Protein AF-A0A9E6TZZ7-F1 (afdb_monomer_lite)

pLDDT: mean 76.06, std 19.72, range [22.91, 97.62]

Organism: NCBI:txid2745490

Sequence (193 aa):
MKTKVTRRIYPPYKQRAEVKAFIEWLALHLGSNQQLKHEYVNRKTGKRWKFTDLYDAYQQYEWQHPGVPHLKVSAGSCATSNANALDALSADLSVANCDATMLRGTKATMSWGGVSAHNNQWLEANQKGLANTVAQVLRIGDLDSPQFQNDLRFNAGMTKVYSLVCPGFIIYDSLGLWRIKIGMREACGRIFL

Structure (mmCIF, N/CA/C/O backbone):
data_AF-A0A9E6TZZ7-F1
#
_entry.id   AF-A0A9E6TZZ7-F1
#
loop_
_atom_site.group_PDB
_atom_site.id
_atom_site.type_symbol
_atom_site.label_atom_id
_atom_site.label_alt_id
_atom_site.label_comp_id
_atom_site.label_asym_id
_atom_site.label_entity_id
_atom_site.label_seq_id
_atom_site.pdbx_PDB_ins_code
_atom_site.Cartn_x
_atom_site.Cartn_y
_atom_site.Cartn_z
_atom_site.occupancy
_atom_site.B_iso_or_equiv
_atom_site.auth_seq_id
_atom_site.auth_comp_id
_atom_site.auth_asym_id
_atom_site.auth_atom_id
_atom_site.pdbx_PDB_model_num
ATOM 1 N N . MET A 1 1 ? 19.051 -42.318 11.065 1.00 38.59 1 MET A N 1
ATOM 2 C CA . MET A 1 1 ? 17.634 -42.250 11.485 1.00 38.59 1 MET A CA 1
ATOM 3 C C . MET A 1 1 ? 17.049 -40.960 10.905 1.00 38.59 1 MET A C 1
ATOM 5 O O . MET A 1 1 ? 17.498 -39.893 11.292 1.00 38.59 1 MET A O 1
ATOM 9 N N . LYS A 1 2 ? 16.194 -41.029 9.870 1.00 37.12 2 LYS A N 1
ATOM 10 C CA . LYS A 1 2 ? 15.643 -39.835 9.193 1.00 37.12 2 LYS A CA 1
ATOM 11 C C . LYS A 1 2 ? 14.346 -39.425 9.891 1.00 37.12 2 LYS A C 1
ATOM 13 O O . LYS A 1 2 ? 13.382 -40.186 9.870 1.00 37.12 2 LYS A O 1
ATOM 18 N N . THR A 1 3 ? 14.326 -38.256 10.519 1.00 39.78 3 THR A N 1
ATOM 19 C CA . THR A 1 3 ? 13.139 -37.710 11.186 1.00 39.78 3 THR A CA 1
ATOM 20 C C . THR A 1 3 ? 12.059 -37.445 10.137 1.00 39.78 3 THR A C 1
ATOM 22 O O . THR A 1 3 ? 12.233 -36.598 9.261 1.00 39.78 3 THR A O 1
ATOM 25 N N . LYS A 1 4 ? 10.949 -38.192 10.183 1.00 41.25 4 LYS A N 1
ATOM 26 C CA . LYS A 1 4 ? 9.763 -37.909 9.365 1.00 41.25 4 LYS A CA 1
ATOM 27 C C . LYS A 1 4 ? 9.167 -36.587 9.844 1.00 41.25 4 LYS A C 1
ATOM 29 O O . LYS A 1 4 ? 8.502 -36.546 10.873 1.00 41.25 4 LYS A O 1
ATOM 34 N N . VAL A 1 5 ? 9.406 -35.511 9.101 1.00 44.50 5 VAL A N 1
ATOM 35 C CA . VAL A 1 5 ? 8.674 -34.255 9.283 1.00 44.50 5 VAL A CA 1
ATOM 36 C C . VAL A 1 5 ? 7.279 -34.460 8.699 1.00 44.50 5 VAL A C 1
ATOM 38 O O . VAL A 1 5 ? 7.078 -34.395 7.488 1.00 44.50 5 VAL A O 1
ATOM 41 N N . THR A 1 6 ? 6.304 -34.753 9.554 1.00 44.47 6 THR A N 1
ATOM 42 C CA . THR A 1 6 ? 4.886 -34.701 9.197 1.00 44.47 6 THR A CA 1
ATOM 43 C C . THR A 1 6 ? 4.514 -33.241 8.974 1.00 44.47 6 THR A C 1
ATOM 45 O O . THR A 1 6 ? 4.318 -32.468 9.912 1.00 44.47 6 THR A O 1
ATOM 48 N N . ARG A 1 7 ? 4.453 -32.831 7.705 1.00 51.22 7 ARG A N 1
ATOM 49 C CA . ARG A 1 7 ? 3.928 -31.520 7.318 1.00 51.22 7 ARG A CA 1
ATOM 50 C C . ARG A 1 7 ? 2.457 -31.493 7.742 1.00 51.22 7 ARG A C 1
ATOM 52 O O . ARG A 1 7 ? 1.658 -32.251 7.199 1.00 51.22 7 ARG A O 1
ATOM 59 N N . ARG A 1 8 ? 2.098 -30.677 8.740 1.00 52.62 8 ARG A N 1
ATOM 60 C CA . ARG A 1 8 ? 0.687 -30.450 9.088 1.00 52.62 8 ARG A CA 1
ATOM 61 C C . ARG A 1 8 ? -0.017 -29.902 7.850 1.00 52.62 8 ARG A C 1
ATOM 63 O O . ARG A 1 8 ? 0.306 -28.807 7.394 1.00 52.62 8 ARG A O 1
ATOM 70 N N . ILE A 1 9 ? -0.946 -30.681 7.308 1.00 60.12 9 ILE A N 1
ATOM 71 C CA . ILE A 1 9 ? -1.837 -30.234 6.244 1.00 60.12 9 ILE A CA 1
ATOM 72 C C . ILE A 1 9 ? -2.941 -29.444 6.939 1.00 60.12 9 ILE A C 1
ATOM 74 O O . ILE A 1 9 ? -3.795 -30.014 7.612 1.00 60.12 9 ILE A O 1
ATOM 78 N N . TYR A 1 10 ? -2.864 -28.122 6.848 1.00 57.25 10 TYR A N 1
ATOM 79 C CA . TYR A 1 10 ? -3.956 -27.254 7.266 1.00 57.25 10 TYR A CA 1
ATOM 80 C C . TYR A 1 10 ? -4.935 -27.100 6.099 1.00 57.25 10 TYR A C 1
ATOM 82 O O . TYR A 1 10 ? -4.481 -27.073 4.950 1.00 57.25 10 TYR A O 1
ATOM 90 N N . PRO A 1 11 ? -6.245 -26.943 6.359 1.00 66.88 11 PRO A N 1
ATOM 91 C CA . PRO A 1 11 ? -7.158 -26.493 5.320 1.00 66.88 11 PRO A CA 1
ATOM 92 C C . PRO A 1 11 ? -6.673 -25.142 4.754 1.00 66.88 11 PRO A C 1
ATOM 94 O O . PRO A 1 11 ? -5.964 -24.398 5.459 1.00 66.88 11 PRO A O 1
ATOM 97 N N . PRO A 1 12 ? -7.031 -24.815 3.496 1.00 70.38 12 PRO A N 1
ATOM 98 C CA . PRO A 1 12 ? -6.775 -23.504 2.905 1.00 70.38 12 PRO A CA 1
ATOM 99 C C . PRO A 1 12 ? -7.098 -22.380 3.896 1.00 70.38 12 PRO A C 1
ATOM 101 O O . PRO A 1 12 ? -8.091 -22.466 4.614 1.00 70.38 12 PRO A O 1
ATOM 104 N N . TYR A 1 13 ? -6.270 -21.332 3.969 1.00 68.06 13 TYR A N 1
ATOM 105 C CA . TYR A 1 13 ? -6.351 -20.315 5.032 1.00 68.06 13 TYR A CA 1
ATOM 106 C C . TYR A 1 13 ? -7.765 -19.731 5.213 1.00 68.06 13 TYR A C 1
ATOM 108 O O . TYR A 1 13 ? -8.251 -19.657 6.335 1.00 68.06 13 TYR A O 1
ATOM 116 N N . LYS A 1 14 ? -8.466 -19.430 4.111 1.00 65.75 14 LYS A N 1
ATOM 117 C CA . LYS A 1 14 ? -9.853 -18.921 4.109 1.00 65.75 14 LYS A CA 1
ATOM 118 C C . LYS A 1 14 ? -10.891 -19.915 4.657 1.00 65.75 14 LYS A C 1
ATOM 120 O O . LYS A 1 14 ? -11.959 -19.504 5.087 1.00 65.75 14 LYS A O 1
ATOM 125 N N . GLN A 1 15 ? -10.592 -21.214 4.628 1.00 76.62 15 GLN A N 1
ATOM 126 C CA . GLN A 1 15 ? -11.471 -22.288 5.110 1.00 76.62 15 GLN A CA 1
ATOM 127 C C . GLN A 1 15 ? -11.229 -22.633 6.584 1.00 76.62 15 GLN A C 1
ATOM 129 O O . GLN A 1 15 ? -11.920 -23.483 7.144 1.00 76.62 15 GLN A O 1
ATOM 134 N N . ARG A 1 16 ? -10.243 -22.000 7.225 1.00 79.94 16 ARG A N 1
ATOM 135 C CA . ARG A 1 16 ? -10.001 -22.174 8.654 1.00 79.94 16 ARG A CA 1
ATOM 136 C C . ARG A 1 16 ? -11.137 -21.543 9.451 1.00 79.94 16 ARG A C 1
ATOM 138 O O . ARG A 1 16 ? -11.533 -20.409 9.176 1.00 79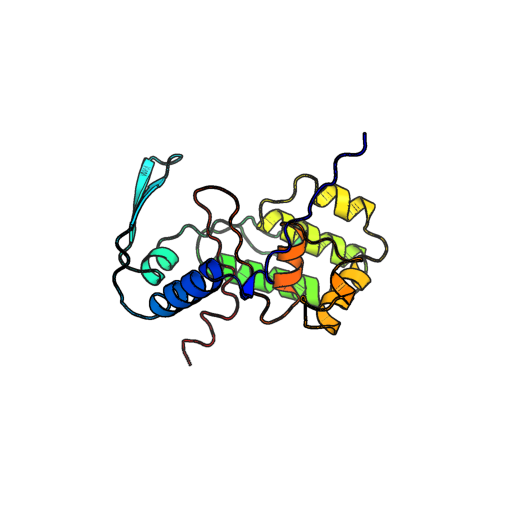.94 16 ARG A O 1
ATOM 145 N N . ALA A 1 17 ? -11.643 -22.272 10.443 1.00 86.44 17 ALA A N 1
ATOM 146 C CA . ALA A 1 17 ? -12.786 -21.843 11.244 1.00 86.44 17 ALA A CA 1
ATOM 147 C C . ALA A 1 17 ? -12.530 -20.490 11.924 1.00 86.44 17 ALA A C 1
ATOM 149 O O . ALA A 1 17 ? -13.403 -19.628 11.926 1.00 86.44 17 ALA A O 1
ATOM 150 N N . GLU A 1 18 ? -11.312 -20.267 12.420 1.00 81.94 18 GLU A N 1
ATOM 151 C CA . GLU A 1 18 ? -10.910 -19.012 13.052 1.00 81.94 18 GLU A CA 1
ATOM 152 C C . GLU A 1 18 ? -10.900 -17.825 12.078 1.00 81.94 18 GLU A C 1
ATOM 154 O O . GLU A 1 18 ? -11.290 -16.720 12.449 1.00 81.94 18 GLU A O 1
ATOM 159 N N . VAL A 1 19 ? -10.511 -18.048 10.818 1.00 77.88 19 VAL A N 1
ATOM 160 C CA . VAL A 1 19 ? -10.501 -17.002 9.785 1.00 77.88 19 VAL A CA 1
ATOM 161 C C . VAL A 1 19 ? -11.928 -16.660 9.378 1.00 77.88 19 VAL A C 1
ATOM 163 O O . VAL A 1 19 ? -12.267 -15.485 9.273 1.00 77.88 19 VAL A O 1
ATOM 166 N N . LYS A 1 20 ? -12.785 -17.673 9.213 1.00 81.81 20 LYS A N 1
ATOM 167 C CA . LYS A 1 20 ? -14.204 -17.472 8.909 1.00 81.81 20 LYS A CA 1
ATOM 168 C C . LYS A 1 20 ? -14.916 -16.704 10.026 1.00 81.81 20 LYS A C 1
ATOM 170 O O . LYS A 1 20 ? -15.560 -15.700 9.741 1.00 81.81 20 LYS A O 1
ATOM 175 N N . ALA A 1 21 ? -14.719 -17.109 11.281 1.00 84.25 21 ALA A N 1
ATOM 176 C CA . ALA A 1 21 ? -15.285 -16.423 12.441 1.00 84.25 21 ALA A CA 1
ATOM 177 C C . ALA A 1 21 ? -14.799 -14.968 12.545 1.00 84.25 21 ALA A C 1
ATOM 179 O O . ALA A 1 21 ? -15.584 -14.074 12.852 1.00 84.25 21 ALA A O 1
ATOM 180 N N . PHE A 1 22 ? -13.521 -14.706 12.247 1.00 81.06 22 PHE A N 1
ATOM 181 C CA . PHE A 1 22 ? -12.997 -13.342 12.197 1.00 81.06 22 PHE A CA 1
ATOM 182 C C . PHE A 1 22 ? -13.637 -12.507 11.081 1.00 81.06 22 PHE A C 1
ATOM 184 O O . PHE A 1 22 ? -13.986 -11.357 11.324 1.00 81.06 22 PHE A O 1
ATOM 191 N N . ILE A 1 23 ? -13.808 -13.062 9.877 1.00 79.19 23 ILE A N 1
ATOM 192 C CA . ILE A 1 23 ? -14.455 -12.362 8.756 1.00 79.19 23 ILE A CA 1
ATOM 193 C C . ILE A 1 23 ? -15.911 -12.033 9.096 1.00 79.19 23 ILE A C 1
ATOM 195 O O . ILE A 1 23 ? -16.336 -10.905 8.873 1.00 79.19 23 ILE A O 1
ATOM 199 N N . GLU A 1 24 ? -16.657 -12.983 9.660 1.00 83.31 24 GLU A N 1
ATOM 200 C CA . GLU A 1 24 ? -18.043 -12.776 10.100 1.00 83.31 24 GLU A CA 1
ATOM 201 C C . GLU A 1 24 ? -18.123 -11.704 11.193 1.00 83.31 24 GLU A C 1
ATOM 203 O O . GLU A 1 24 ? -18.927 -10.778 11.097 1.00 83.31 24 GLU A O 1
ATOM 208 N N . TRP A 1 25 ? -17.236 -11.768 12.190 1.00 84.50 25 TRP A N 1
ATOM 209 C CA . TRP A 1 25 ? -17.124 -10.742 13.224 1.00 84.50 25 TRP A CA 1
ATOM 210 C C . TRP A 1 25 ? -16.801 -9.366 12.631 1.00 84.50 25 TRP A C 1
ATOM 212 O O . TRP A 1 25 ? -17.448 -8.380 12.979 1.00 84.50 25 TRP A O 1
ATOM 222 N N . LEU A 1 26 ? -15.830 -9.285 11.719 1.00 79.31 26 LEU A N 1
ATOM 223 C CA . LEU A 1 26 ? -15.426 -8.032 11.091 1.00 79.31 26 LEU A CA 1
ATOM 224 C C . LEU A 1 26 ? -16.573 -7.456 10.258 1.00 79.31 26 LEU A C 1
ATOM 226 O O . LEU A 1 26 ? -16.877 -6.279 10.396 1.00 79.31 26 LEU A O 1
ATOM 230 N N . ALA A 1 27 ? -17.242 -8.279 9.449 1.00 79.19 27 ALA A N 1
ATOM 231 C CA . ALA A 1 27 ? -18.387 -7.872 8.640 1.00 79.19 27 ALA A CA 1
ATOM 232 C C . ALA A 1 27 ? -19.536 -7.326 9.497 1.00 79.19 27 ALA A C 1
ATOM 234 O O . ALA A 1 27 ? -20.144 -6.331 9.122 1.00 79.19 27 ALA A O 1
ATOM 235 N N . LEU A 1 28 ? -19.789 -7.925 10.667 1.00 81.12 28 LEU A N 1
ATOM 236 C CA . LEU A 1 28 ? -20.779 -7.404 11.609 1.00 81.12 28 LEU A CA 1
ATOM 237 C C . LEU A 1 28 ? -20.420 -6.007 12.111 1.00 81.12 28 LEU A C 1
ATOM 239 O O . LEU A 1 28 ? -21.315 -5.185 12.225 1.00 81.12 28 LEU A O 1
ATOM 243 N N . HIS A 1 29 ? -19.149 -5.715 12.389 1.00 76.38 29 HIS A N 1
ATOM 244 C CA . HIS A 1 29 ? -18.720 -4.420 12.939 1.00 76.38 29 HIS A CA 1
ATOM 245 C C . HIS A 1 29 ? -18.406 -3.368 11.861 1.00 76.38 29 HIS A C 1
ATOM 247 O O . HIS A 1 29 ? -18.266 -2.184 12.168 1.00 76.38 29 HIS A O 1
ATOM 253 N N . LEU A 1 30 ? -18.269 -3.777 10.598 1.00 72.62 30 LEU A N 1
ATOM 254 C CA . LEU A 1 30 ? -18.096 -2.874 9.467 1.00 72.62 30 LEU A CA 1
ATOM 255 C C . LEU A 1 30 ? -19.450 -2.269 9.079 1.00 72.62 30 LEU A C 1
ATOM 257 O O . LEU A 1 30 ? -20.314 -2.947 8.537 1.00 72.62 30 LEU A O 1
ATOM 261 N N . GLY A 1 31 ? -19.637 -0.977 9.351 1.00 60.50 31 GLY A N 1
ATOM 262 C CA . GLY A 1 31 ? -20.826 -0.225 8.927 1.00 60.50 31 GLY A CA 1
ATOM 263 C C . GLY A 1 31 ? -22.068 -0.418 9.803 1.00 60.50 31 GLY A C 1
ATOM 264 O O . GLY A 1 31 ? -23.044 0.310 9.634 1.00 60.50 31 GLY A O 1
ATOM 265 N N . SER A 1 32 ? -22.035 -1.331 10.775 1.00 61.25 32 SER A N 1
ATOM 266 C CA . SER A 1 32 ? -23.005 -1.322 11.864 1.00 61.25 32 SER A CA 1
ATOM 267 C C . SER A 1 32 ? -22.481 -0.404 12.969 1.00 61.25 32 SER A C 1
ATOM 269 O O . SER A 1 32 ? -21.312 -0.459 13.343 1.00 61.25 32 SER A O 1
ATOM 271 N N . ASN A 1 33 ? -23.340 0.437 13.541 1.00 61.69 33 ASN A N 1
ATOM 272 C CA . ASN A 1 33 ? -23.006 1.232 14.730 1.00 61.69 33 ASN A CA 1
ATOM 273 C C . ASN A 1 33 ? -22.882 0.344 15.996 1.00 61.69 33 ASN A C 1
ATOM 275 O O . ASN A 1 33 ? -23.239 0.766 17.098 1.00 61.69 33 ASN A O 1
ATOM 279 N N . GLN A 1 34 ? -22.464 -0.922 15.852 1.00 72.81 34 GLN A N 1
ATOM 280 C CA . GLN A 1 34 ? -22.251 -1.827 16.972 1.00 72.81 34 GLN A CA 1
ATOM 281 C C . GLN A 1 34 ? -21.039 -1.373 17.777 1.00 72.81 34 GLN A C 1
ATOM 283 O O . GLN A 1 34 ? -19.956 -1.133 17.244 1.00 72.81 34 GLN A O 1
ATOM 288 N N . GLN A 1 35 ? -21.235 -1.267 19.091 1.00 71.75 35 GLN A N 1
ATOM 289 C CA . GLN A 1 35 ? -20.199 -0.770 19.981 1.00 71.75 35 GLN A CA 1
ATOM 290 C C . GLN A 1 35 ? -19.026 -1.747 20.060 1.00 71.75 35 GLN A C 1
ATOM 292 O O . GLN A 1 35 ? -19.150 -2.845 20.601 1.00 71.75 35 GLN A O 1
ATOM 297 N N . LEU A 1 36 ? -17.858 -1.287 19.628 1.00 75.56 36 LEU A N 1
ATOM 298 C CA . LEU A 1 36 ? -16.572 -1.913 19.870 1.00 75.56 36 LEU A CA 1
ATOM 299 C C . LEU A 1 36 ? -15.792 -1.049 20.862 1.00 75.56 36 LEU A C 1
ATOM 301 O O . LEU A 1 36 ? -14.990 -0.200 20.482 1.00 75.56 36 LEU A O 1
ATOM 305 N N . LYS A 1 37 ? -16.037 -1.251 22.160 1.00 71.56 37 LYS A N 1
ATOM 306 C CA . LYS A 1 37 ? -15.298 -0.532 23.204 1.00 71.56 37 LYS A CA 1
ATOM 307 C C . LYS A 1 37 ? -13.881 -1.079 23.294 1.00 71.56 37 LYS A C 1
ATOM 309 O O . LYS A 1 37 ? -13.652 -2.137 23.877 1.00 71.56 37 LYS A O 1
ATOM 314 N N . HIS A 1 38 ? -12.933 -0.330 22.752 1.00 78.38 38 HIS A N 1
ATOM 315 C CA . HIS A 1 38 ? -11.516 -0.628 22.881 1.00 78.38 38 HIS A CA 1
ATOM 316 C C . HIS A 1 38 ? -10.756 0.641 23.259 1.00 78.38 38 HIS A C 1
ATOM 318 O O . HIS A 1 38 ? -11.021 1.731 22.747 1.00 78.38 38 HIS A O 1
ATOM 324 N N . GLU A 1 39 ? -9.805 0.495 24.176 1.00 81.19 39 GLU A N 1
ATOM 325 C CA . GLU A 1 39 ? -8.867 1.551 24.518 1.00 81.19 39 GLU A CA 1
ATOM 326 C C . GLU A 1 39 ? -7.446 1.013 24.535 1.00 81.19 39 GLU A C 1
ATOM 328 O O . GLU A 1 39 ? -7.194 -0.149 24.856 1.00 81.19 39 GLU A O 1
ATOM 333 N N . TYR A 1 40 ? -6.502 1.882 24.206 1.00 79.88 40 TYR A N 1
ATOM 334 C CA . TYR A 1 40 ? -5.095 1.577 24.339 1.00 79.88 40 TYR A CA 1
ATOM 335 C C . TYR A 1 40 ? -4.275 2.839 24.568 1.00 79.88 40 TYR A C 1
ATOM 337 O O . TYR A 1 40 ? -4.689 3.947 24.240 1.00 79.88 40 TYR A O 1
ATOM 345 N N . VAL A 1 41 ? -3.066 2.684 25.098 1.00 78.19 41 VAL A N 1
ATOM 346 C CA . VAL A 1 41 ? -2.113 3.789 25.233 1.00 78.19 41 VAL A CA 1
ATOM 347 C C . VAL A 1 41 ? -1.024 3.627 24.183 1.00 78.19 41 VAL A C 1
ATOM 349 O O . VAL A 1 41 ? -0.334 2.606 24.139 1.00 78.19 41 VAL A O 1
ATOM 352 N N . ASN A 1 42 ? -0.860 4.635 23.325 1.00 75.19 42 ASN A N 1
ATOM 353 C CA . ASN A 1 42 ? 0.257 4.686 22.396 1.00 75.19 42 ASN A CA 1
ATOM 354 C C . ASN A 1 42 ? 1.549 4.796 23.210 1.00 75.19 42 ASN A C 1
ATOM 356 O O . ASN A 1 42 ? 1.835 5.828 23.811 1.00 75.19 42 ASN A O 1
ATOM 360 N N . ARG A 1 43 ? 2.351 3.730 23.212 1.00 77.69 43 ARG A N 1
ATOM 361 C CA . ARG A 1 43 ? 3.569 3.648 24.033 1.00 77.69 43 ARG A CA 1
ATOM 362 C C . ARG A 1 43 ? 4.629 4.694 23.681 1.00 77.69 43 ARG A C 1
ATOM 364 O O . ARG A 1 43 ? 5.476 4.976 24.515 1.00 77.69 43 ARG A O 1
ATOM 371 N N . LYS A 1 44 ? 4.613 5.239 22.459 1.00 75.00 44 LYS A N 1
ATOM 372 C CA . LYS A 1 44 ? 5.598 6.234 22.006 1.00 75.00 44 LYS A CA 1
ATOM 373 C C . LYS A 1 44 ? 5.221 7.653 22.413 1.00 75.00 44 LYS A C 1
ATOM 375 O O . LYS A 1 44 ? 6.103 8.442 22.714 1.00 75.00 44 LYS A O 1
ATOM 380 N N . THR A 1 45 ? 3.931 7.980 22.383 1.00 80.25 45 THR A N 1
ATOM 381 C CA . THR A 1 45 ? 3.447 9.349 22.627 1.00 80.25 45 THR A CA 1
ATOM 382 C C . THR A 1 45 ? 2.742 9.512 23.970 1.00 80.25 45 THR A C 1
ATOM 384 O O . THR A 1 45 ? 2.410 10.628 24.346 1.00 80.25 45 THR A O 1
ATOM 387 N N . GLY A 1 46 ? 2.445 8.416 24.673 1.00 81.00 46 GLY A N 1
ATOM 388 C CA . GLY A 1 46 ? 1.622 8.413 25.886 1.00 81.00 46 GLY A CA 1
ATOM 389 C C . GLY A 1 46 ? 0.138 8.711 25.635 1.00 81.00 46 GLY A C 1
ATOM 390 O O . GLY A 1 46 ? -0.662 8.660 26.566 1.00 81.00 46 GLY A O 1
ATOM 391 N N . LYS A 1 47 ? -0.259 8.993 24.385 1.00 82.44 47 LYS A N 1
ATOM 392 C CA . LYS A 1 47 ? -1.640 9.325 24.017 1.00 82.44 47 LYS A CA 1
ATOM 393 C C . LYS A 1 47 ? -2.547 8.125 24.278 1.00 82.44 47 LYS A C 1
ATOM 395 O O . LYS A 1 47 ? -2.299 7.036 23.755 1.00 82.44 47 LYS A O 1
ATOM 400 N N . ARG A 1 48 ? -3.606 8.330 25.059 1.00 83.88 48 ARG A N 1
ATOM 401 C CA . ARG A 1 48 ? -4.684 7.353 25.228 1.00 83.88 48 ARG A CA 1
ATOM 402 C C . ARG A 1 48 ? -5.626 7.445 24.033 1.00 83.88 48 ARG A C 1
ATOM 404 O O . ARG A 1 48 ? -6.123 8.519 23.714 1.00 83.88 48 ARG A O 1
ATOM 411 N N . TRP A 1 49 ? -5.845 6.312 23.392 1.00 83.56 49 TRP A N 1
ATOM 412 C CA . TRP A 1 49 ? -6.765 6.123 22.286 1.00 83.56 49 TRP A CA 1
ATOM 413 C C . TRP A 1 49 ? -7.972 5.358 22.781 1.00 83.56 49 TRP A C 1
ATOM 415 O O . TRP A 1 49 ? -7.827 4.351 23.473 1.00 83.56 49 TRP A O 1
ATOM 425 N N . LYS A 1 50 ? -9.153 5.846 22.425 1.00 87.31 50 LYS A N 1
ATOM 426 C CA . LYS A 1 50 ? -10.426 5.214 22.738 1.00 87.31 50 LYS A CA 1
ATOM 427 C C . LYS A 1 50 ? -11.345 5.418 21.550 1.00 87.31 50 LYS A C 1
ATOM 429 O O . LYS A 1 50 ? -11.453 6.540 21.066 1.00 87.31 50 LYS A O 1
ATOM 434 N N . PHE A 1 51 ? -12.007 4.352 21.132 1.00 83.50 51 PHE A N 1
ATOM 435 C CA . PHE A 1 51 ? -13.006 4.419 20.077 1.00 83.50 51 PHE A CA 1
ATOM 436 C C . PHE A 1 51 ? -14.253 3.617 20.437 1.00 83.50 51 PHE A C 1
ATOM 438 O O . PHE A 1 51 ? -14.205 2.715 21.284 1.00 83.50 51 PHE A O 1
ATOM 445 N N . THR A 1 52 ? -15.380 4.009 19.849 1.00 84.06 52 THR A N 1
ATOM 446 C CA . THR A 1 52 ? -16.695 3.400 20.098 1.00 84.06 52 THR A CA 1
ATOM 447 C C . THR A 1 52 ? -17.070 2.329 19.094 1.00 84.06 52 THR A C 1
ATOM 449 O O . THR A 1 52 ? -17.880 1.471 19.426 1.00 84.06 52 THR A O 1
ATOM 452 N N . ASP A 1 53 ? -16.484 2.366 17.904 1.00 80.25 53 ASP A N 1
ATOM 453 C CA . ASP A 1 53 ? -16.730 1.458 16.787 1.00 80.25 53 ASP A CA 1
ATOM 454 C C . ASP A 1 53 ? -15.546 1.525 15.799 1.00 80.25 53 ASP A C 1
ATOM 456 O O . ASP A 1 53 ? -14.569 2.253 16.012 1.00 80.25 53 ASP A O 1
ATOM 460 N N . LEU A 1 54 ? -15.594 0.727 14.728 1.00 77.94 54 LEU A N 1
ATOM 461 C CA . LEU A 1 54 ? -14.514 0.674 13.737 1.00 77.94 54 LEU A CA 1
ATOM 462 C C . LEU A 1 54 ? -14.400 1.950 12.892 1.00 77.94 54 LEU A C 1
ATOM 464 O O . LEU A 1 54 ? -13.300 2.275 12.442 1.00 77.94 54 LEU A O 1
ATOM 468 N N . TYR A 1 55 ? -15.501 2.669 12.670 1.00 80.31 55 TYR A N 1
ATOM 469 C CA . TYR A 1 55 ? -15.478 3.903 11.890 1.00 80.31 55 TYR A CA 1
ATOM 470 C C . TYR A 1 55 ? -14.839 5.038 12.690 1.00 80.31 55 TYR A C 1
ATOM 472 O O . TYR A 1 55 ? -13.970 5.739 12.176 1.00 80.31 55 TYR A O 1
ATOM 480 N N . ASP A 1 56 ? -15.186 5.161 13.968 1.00 81.12 56 ASP A N 1
ATOM 481 C CA . ASP A 1 56 ? -14.537 6.074 14.906 1.00 81.12 56 ASP A CA 1
ATOM 482 C C . ASP A 1 56 ? -13.031 5.774 15.016 1.00 81.12 56 ASP A C 1
ATOM 484 O O . ASP A 1 56 ? -12.195 6.672 14.886 1.00 81.12 56 ASP A O 1
ATOM 488 N N . ALA A 1 57 ? -12.656 4.492 15.115 1.00 82.19 57 ALA A N 1
ATOM 489 C CA . ALA A 1 57 ? -11.252 4.086 15.060 1.00 82.19 57 ALA A CA 1
ATOM 490 C C . ALA A 1 57 ? -10.564 4.560 13.767 1.00 82.19 57 ALA A C 1
ATOM 492 O O . ALA A 1 57 ? -9.468 5.115 13.827 1.00 82.19 57 ALA A O 1
ATOM 493 N N . TYR A 1 58 ? -11.205 4.377 12.607 1.00 80.88 58 TYR A N 1
ATOM 494 C CA . TYR A 1 58 ? -10.699 4.823 11.305 1.00 80.88 58 TYR A CA 1
ATOM 495 C C . TYR A 1 58 ? -10.516 6.346 11.230 1.00 80.88 58 TYR A C 1
ATOM 497 O O . TYR A 1 58 ? -9.475 6.804 10.750 1.00 80.88 58 TYR A O 1
ATOM 505 N N . GLN A 1 59 ? -11.492 7.117 11.718 1.00 83.06 59 GLN A N 1
ATOM 506 C CA . GLN A 1 59 ? -11.468 8.584 11.710 1.00 83.06 59 GLN A CA 1
ATOM 507 C C . GLN A 1 59 ? -10.368 9.139 12.604 1.00 83.06 59 GLN A C 1
ATOM 509 O O . GLN A 1 59 ? -9.665 10.076 12.226 1.00 83.06 59 GLN A O 1
ATOM 514 N N . GLN A 1 60 ? -10.201 8.552 13.788 1.00 81.50 60 GLN A N 1
ATOM 515 C CA . GLN A 1 60 ? -9.183 9.010 14.716 1.00 81.50 60 GLN A CA 1
ATOM 516 C C . GLN A 1 60 ? -7.781 8.590 14.266 1.00 81.50 60 GLN A C 1
ATOM 518 O O . GLN A 1 60 ? -6.826 9.306 14.564 1.00 81.50 60 GLN A O 1
ATOM 523 N N . TYR A 1 61 ? -7.630 7.429 13.614 1.00 81.25 61 TYR A N 1
ATOM 524 C CA . TYR A 1 61 ? -6.328 6.814 13.352 1.00 81.25 61 TYR A CA 1
ATOM 525 C C . TYR A 1 61 ? -5.377 7.734 12.569 1.00 81.25 61 TYR A C 1
ATOM 527 O O . TYR A 1 61 ? -5.735 8.373 11.583 1.00 81.25 61 TYR A O 1
ATOM 535 N N . GLU A 1 62 ? -4.114 7.768 12.996 1.00 82.81 62 GLU A N 1
ATOM 536 C CA . GLU A 1 62 ? -3.064 8.539 12.328 1.00 82.81 62 GLU A CA 1
ATOM 537 C C . GLU A 1 62 ? -2.491 7.732 11.149 1.00 82.81 62 GLU A C 1
ATOM 539 O O . GLU A 1 62 ? -1.530 6.965 11.283 1.00 82.81 62 GLU A O 1
ATOM 544 N N . TRP A 1 63 ? -3.078 7.926 9.968 1.00 84.56 63 TRP A N 1
ATOM 545 C CA . TRP A 1 63 ? -2.694 7.324 8.685 1.00 84.56 63 TRP A CA 1
ATOM 546 C C . TRP A 1 63 ? -1.390 7.907 8.119 1.00 84.56 63 TRP A C 1
ATOM 548 O O . TRP A 1 63 ? -1.333 8.402 6.998 1.00 84.56 63 TRP A O 1
ATOM 558 N N . GLN A 1 64 ? -0.312 7.839 8.899 1.00 86.94 64 GLN A N 1
ATOM 559 C CA . GLN A 1 64 ? 1.006 8.355 8.529 1.00 86.94 64 GLN A CA 1
ATOM 560 C C . GLN A 1 64 ? 1.526 7.703 7.239 1.00 86.94 64 GLN A C 1
ATOM 562 O O . GLN A 1 64 ? 1.633 6.469 7.143 1.00 86.94 64 GLN A O 1
ATOM 567 N N . HIS A 1 65 ? 1.916 8.528 6.273 1.00 88.25 65 HIS A N 1
ATOM 568 C CA . HIS A 1 65 ? 2.587 8.103 5.051 1.00 88.25 65 HIS A CA 1
ATOM 569 C C . HIS A 1 65 ? 3.703 9.083 4.655 1.00 88.25 65 HIS A C 1
ATOM 571 O O . HIS A 1 65 ? 3.565 10.295 4.845 1.00 88.25 65 HIS A O 1
ATOM 577 N N . PRO A 1 66 ? 4.820 8.580 4.097 1.00 93.25 66 PRO A N 1
ATOM 578 C CA . PRO A 1 66 ? 5.842 9.444 3.528 1.00 93.25 66 PRO A CA 1
ATOM 579 C C . PRO A 1 66 ? 5.322 10.129 2.258 1.00 93.25 66 PRO A C 1
ATOM 581 O O . PRO A 1 66 ? 4.334 9.701 1.652 1.00 93.25 66 PRO A O 1
ATOM 584 N N . GLY A 1 67 ? 6.014 11.188 1.843 1.00 94.50 67 GLY A N 1
ATOM 585 C CA . GLY A 1 67 ? 5.803 11.781 0.528 1.00 94.50 67 GLY A CA 1
ATOM 586 C C . GLY A 1 67 ? 6.327 10.876 -0.588 1.00 94.50 67 GLY A C 1
ATOM 587 O O . GLY A 1 67 ? 7.209 10.041 -0.370 1.00 94.50 67 GLY A O 1
ATOM 588 N N . VAL A 1 68 ? 5.807 11.083 -1.795 1.00 97.06 68 VAL A N 1
ATOM 589 C CA . VAL A 1 68 ? 6.260 10.430 -3.028 1.00 97.06 68 VAL A CA 1
ATOM 590 C C . VAL A 1 68 ? 6.703 11.526 -4.007 1.00 97.06 68 VAL A C 1
ATOM 592 O O . VAL A 1 68 ? 5.887 12.015 -4.793 1.00 97.06 68 VAL A O 1
ATOM 595 N N . PRO A 1 69 ? 7.979 11.970 -3.949 1.00 96.00 69 PRO A N 1
ATOM 596 C CA . PRO A 1 69 ? 8.428 13.177 -4.645 1.00 96.00 69 PRO A CA 1
ATOM 597 C C . PRO A 1 69 ? 8.233 13.141 -6.162 1.00 96.00 69 PRO A C 1
ATOM 599 O O . PRO A 1 69 ? 7.808 14.136 -6.744 1.00 96.00 69 PRO A O 1
ATOM 602 N N . HIS A 1 70 ? 8.478 11.993 -6.810 1.00 96.75 70 HIS A N 1
ATOM 603 C CA . HIS A 1 70 ? 8.329 11.871 -8.26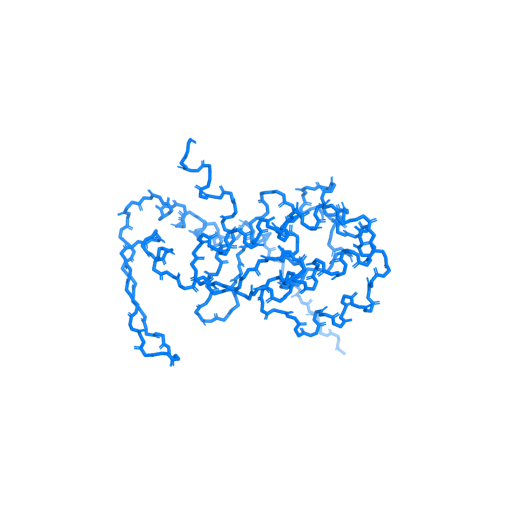6 1.00 96.75 70 HIS A CA 1
ATOM 604 C C . HIS A 1 70 ? 6.873 11.964 -8.737 1.00 96.75 70 HIS A C 1
ATOM 606 O O . HIS A 1 70 ? 6.641 12.234 -9.910 1.00 96.75 70 HIS A O 1
ATOM 612 N N . LEU A 1 71 ? 5.912 11.795 -7.824 1.00 97.38 71 LEU A N 1
ATOM 613 C CA . LEU A 1 71 ? 4.476 11.951 -8.073 1.00 97.38 71 LEU A CA 1
ATOM 614 C C . LEU A 1 71 ? 3.914 13.256 -7.500 1.00 97.38 71 LEU A C 1
ATOM 616 O O . LEU A 1 71 ? 2.706 13.462 -7.536 1.00 97.38 71 LEU A O 1
ATOM 620 N N . LYS A 1 72 ? 4.769 14.135 -6.956 1.00 97.44 72 LYS A N 1
ATOM 621 C CA . LYS A 1 72 ? 4.368 15.385 -6.287 1.00 97.44 72 LYS A CA 1
ATOM 622 C C . LYS A 1 72 ? 3.355 15.170 -5.150 1.00 97.44 72 LYS A C 1
ATOM 624 O O . LYS A 1 72 ? 2.546 16.046 -4.860 1.00 97.44 72 LYS A O 1
ATOM 629 N N . VAL A 1 73 ? 3.415 14.015 -4.487 1.00 96.94 73 VAL A N 1
ATOM 630 C CA . VAL A 1 73 ? 2.584 13.714 -3.316 1.00 96.94 73 VAL A CA 1
ATOM 631 C C . VAL A 1 73 ? 3.350 14.092 -2.052 1.00 96.94 73 VAL A C 1
ATOM 633 O O . VAL A 1 73 ? 4.418 13.541 -1.778 1.00 96.94 73 VAL A O 1
ATOM 636 N N . SER A 1 74 ? 2.802 15.016 -1.267 1.00 97.56 74 SER A N 1
ATOM 637 C CA . SER A 1 74 ? 3.353 15.396 0.038 1.00 97.56 74 SER A CA 1
ATOM 638 C C . SER A 1 74 ? 3.140 14.303 1.088 1.00 97.56 74 SER A C 1
ATOM 640 O O . SER A 1 74 ? 2.219 13.495 0.984 1.00 97.56 74 SER A O 1
ATOM 642 N N . ALA A 1 75 ? 3.986 14.282 2.121 1.00 96.38 75 ALA A N 1
ATOM 643 C CA . ALA A 1 75 ? 3.744 13.452 3.299 1.00 96.38 75 ALA A CA 1
ATOM 644 C C . ALA A 1 75 ? 2.455 13.890 4.015 1.00 96.38 75 ALA A C 1
ATOM 646 O O . ALA A 1 75 ? 2.067 15.058 3.945 1.00 96.38 75 ALA A O 1
ATOM 647 N N . GLY A 1 76 ? 1.816 12.964 4.723 1.00 93.12 76 GLY A N 1
ATOM 648 C CA . GLY A 1 76 ? 0.553 13.226 5.404 1.00 93.12 76 GLY A CA 1
ATOM 649 C C . GLY A 1 76 ? 0.235 12.190 6.474 1.00 93.12 76 GLY A C 1
ATOM 650 O O . GLY A 1 76 ? 0.972 11.222 6.674 1.00 93.12 76 GLY A O 1
ATOM 651 N N . SER A 1 77 ? -0.863 12.422 7.188 1.00 89.56 77 SER A N 1
ATOM 652 C CA . SER A 1 77 ? -1.226 11.663 8.388 1.00 89.56 77 SER A CA 1
ATOM 653 C C . SER A 1 77 ? -2.715 11.347 8.517 1.00 89.56 77 SER A C 1
ATOM 655 O O . SER A 1 77 ? -3.112 10.770 9.528 1.00 89.56 77 SER A O 1
ATOM 657 N N . CYS A 1 78 ? -3.540 11.697 7.527 1.00 88.31 78 CYS A N 1
ATOM 658 C CA . CYS A 1 78 ? -4.980 11.454 7.557 1.00 88.31 78 CYS A CA 1
ATOM 659 C C . CYS A 1 78 ? -5.405 10.451 6.482 1.00 88.31 78 CYS A C 1
ATOM 661 O O . CYS A 1 78 ? -4.672 10.179 5.526 1.00 88.31 78 CYS A O 1
ATOM 663 N N . ALA A 1 79 ? -6.597 9.880 6.649 1.00 84.62 79 ALA A N 1
ATOM 664 C CA . ALA A 1 79 ? -7.081 8.831 5.762 1.00 84.62 79 ALA A CA 1
ATOM 665 C C . ALA A 1 79 ? -7.168 9.309 4.305 1.00 84.62 79 ALA A C 1
ATOM 667 O O . ALA A 1 79 ? -6.681 8.627 3.406 1.00 84.62 79 ALA A O 1
ATOM 668 N N . THR A 1 80 ? -7.687 10.521 4.090 1.00 89.69 80 THR A N 1
ATOM 669 C CA . THR A 1 80 ? -7.804 11.142 2.764 1.00 89.69 80 THR A CA 1
ATOM 670 C C . THR A 1 80 ? -6.446 11.346 2.095 1.00 89.69 80 THR A C 1
ATOM 672 O O . THR A 1 80 ? -6.278 10.985 0.933 1.00 89.69 80 THR A O 1
ATOM 675 N N . SER A 1 81 ? -5.444 11.880 2.806 1.00 92.56 81 SER A N 1
ATOM 676 C CA . SER A 1 81 ? -4.114 12.089 2.214 1.00 92.56 81 SER A CA 1
ATOM 677 C C . SER A 1 81 ? -3.439 10.760 1.871 1.00 92.56 81 SER A C 1
ATOM 679 O O . SER A 1 81 ? -2.821 10.631 0.814 1.00 92.56 81 SER A O 1
ATOM 681 N N . ASN A 1 82 ? -3.607 9.750 2.730 1.00 90.56 82 ASN A N 1
ATOM 682 C CA . ASN A 1 82 ? -3.082 8.412 2.490 1.00 90.56 82 ASN A CA 1
ATOM 683 C C . ASN A 1 82 ? -3.781 7.721 1.307 1.00 90.56 82 ASN A C 1
ATOM 685 O O . ASN A 1 82 ? -3.101 7.065 0.521 1.00 90.56 82 ASN A O 1
ATOM 689 N N . ALA A 1 83 ? -5.100 7.883 1.154 1.00 89.06 83 ALA A N 1
ATOM 690 C CA . ALA A 1 83 ? -5.846 7.382 -0.001 1.00 89.06 83 ALA A CA 1
ATOM 691 C C . ALA A 1 83 ? -5.330 8.014 -1.303 1.00 89.06 83 ALA A C 1
ATOM 693 O O . ALA A 1 83 ? -4.930 7.290 -2.211 1.00 89.06 83 ALA A O 1
ATOM 694 N N . ASN A 1 84 ? -5.181 9.342 -1.336 1.00 91.25 84 ASN A N 1
ATOM 695 C CA . ASN A 1 84 ? -4.621 10.054 -2.490 1.00 91.25 84 ASN A CA 1
ATOM 696 C C . ASN A 1 84 ? -3.203 9.573 -2.848 1.00 91.25 84 ASN A C 1
ATOM 698 O O . ASN A 1 84 ? -2.865 9.432 -4.023 1.00 91.25 84 ASN A O 1
ATOM 702 N N . ALA A 1 85 ? -2.360 9.299 -1.846 1.00 93.50 85 ALA A N 1
ATOM 703 C CA . ALA A 1 85 ? -1.022 8.754 -2.071 1.00 93.50 85 ALA A CA 1
ATOM 704 C C . ALA A 1 85 ? -1.065 7.348 -2.691 1.00 93.50 85 ALA A C 1
ATOM 706 O O . ALA A 1 85 ? -0.292 7.054 -3.604 1.00 93.50 85 ALA A O 1
ATOM 707 N N . LEU A 1 86 ? -1.970 6.489 -2.218 1.00 92.56 86 LEU A N 1
ATOM 708 C CA . LEU A 1 86 ? -2.169 5.149 -2.770 1.00 92.56 86 LEU A CA 1
ATOM 709 C C . LEU A 1 86 ? -2.721 5.181 -4.195 1.00 92.56 86 LEU A C 1
ATOM 711 O O . LEU A 1 86 ? -2.294 4.377 -5.024 1.00 92.56 86 LEU A O 1
ATOM 715 N N . ASP A 1 87 ? -3.614 6.121 -4.494 1.00 91.62 87 ASP A N 1
ATOM 716 C CA . ASP A 1 87 ? -4.152 6.307 -5.839 1.00 91.62 87 ASP A CA 1
ATOM 717 C C . ASP A 1 87 ? -3.084 6.772 -6.820 1.00 91.62 87 ASP A C 1
ATOM 719 O O . ASP A 1 87 ? -2.956 6.196 -7.901 1.00 91.62 87 ASP A O 1
ATOM 723 N N . ALA A 1 88 ? -2.241 7.722 -6.412 1.00 95.62 88 ALA A N 1
ATOM 724 C CA . ALA A 1 88 ? -1.098 8.144 -7.210 1.00 95.62 88 ALA A CA 1
ATOM 725 C C . ALA A 1 88 ? -0.110 6.989 -7.460 1.00 95.62 88 ALA A C 1
ATOM 727 O O . ALA A 1 88 ? 0.334 6.794 -8.589 1.00 95.62 88 ALA A O 1
ATOM 728 N N . LEU A 1 89 ? 0.216 6.196 -6.431 1.00 94.88 89 LEU A N 1
ATOM 729 C CA . LEU A 1 89 ? 1.110 5.038 -6.564 1.00 94.88 89 LEU A CA 1
ATOM 730 C C . LEU A 1 89 ? 0.527 3.956 -7.479 1.00 94.88 89 LEU A C 1
ATOM 732 O O . LEU A 1 89 ? 1.242 3.399 -8.306 1.00 94.88 89 LEU A O 1
ATOM 736 N N . SER A 1 90 ? -0.766 3.663 -7.345 1.00 93.00 90 SER A N 1
ATOM 737 C CA . SER A 1 90 ? -1.461 2.714 -8.215 1.00 93.00 90 SER A CA 1
ATOM 738 C C . SER A 1 90 ? -1.464 3.177 -9.670 1.00 93.00 90 SER A C 1
ATOM 740 O O . SER A 1 90 ? -1.170 2.375 -10.554 1.00 93.00 90 SER A O 1
ATOM 742 N N . ALA A 1 91 ? -1.719 4.465 -9.917 1.00 93.81 91 ALA A N 1
ATOM 743 C CA . ALA A 1 91 ? -1.656 5.043 -11.254 1.00 93.81 91 ALA A CA 1
ATOM 744 C C . ALA A 1 91 ? -0.232 5.004 -11.844 1.00 93.81 91 ALA A C 1
ATOM 746 O O . ALA A 1 91 ? -0.071 4.655 -13.008 1.00 93.81 91 ALA A O 1
ATOM 747 N N . ASP A 1 92 ? 0.809 5.301 -11.056 1.00 95.50 92 ASP A N 1
ATOM 748 C CA . ASP A 1 92 ? 2.216 5.204 -11.498 1.00 95.50 92 ASP A CA 1
ATOM 749 C C . ASP A 1 92 ? 2.596 3.758 -11.855 1.00 95.50 92 ASP A C 1
ATOM 751 O O . ASP A 1 92 ? 3.244 3.515 -12.872 1.00 95.50 92 ASP A O 1
ATOM 755 N N . LEU A 1 93 ? 2.151 2.783 -11.055 1.00 93.81 93 LEU A N 1
ATOM 756 C CA . LEU A 1 93 ? 2.389 1.361 -11.314 1.00 93.81 93 LEU A CA 1
ATOM 757 C C . LEU A 1 93 ? 1.623 0.844 -12.540 1.00 93.81 93 LEU A C 1
ATOM 759 O O . LEU A 1 93 ? 2.152 -0.001 -13.259 1.00 93.81 93 LEU A O 1
ATOM 763 N N . SER A 1 94 ? 0.401 1.321 -12.790 1.00 90.81 94 SER A N 1
ATOM 764 C CA . SER A 1 94 ? -0.426 0.834 -13.903 1.00 90.81 94 SER A CA 1
ATOM 765 C C . SER A 1 94 ? 0.075 1.298 -15.272 1.00 90.81 94 SER A C 1
ATOM 767 O O . SER A 1 94 ? -0.096 0.581 -16.257 1.00 90.81 94 SER A O 1
ATOM 769 N N . VAL A 1 95 ? 0.734 2.460 -15.338 1.00 92.31 95 VAL A N 1
ATOM 770 C CA . VAL A 1 95 ? 1.314 3.003 -16.581 1.00 92.31 95 VAL A CA 1
ATOM 771 C C . VAL A 1 95 ? 2.794 2.652 -16.771 1.00 92.31 95 VAL A C 1
ATOM 773 O O . VAL A 1 95 ? 3.377 2.975 -17.809 1.00 92.31 95 VAL A O 1
ATOM 776 N N . ALA A 1 96 ? 3.429 2.001 -15.792 1.00 93.75 96 ALA A N 1
ATOM 777 C CA . ALA A 1 96 ? 4.828 1.598 -15.873 1.00 93.75 96 ALA A CA 1
ATOM 778 C C . ALA A 1 96 ? 5.029 0.500 -16.935 1.00 93.75 96 ALA A C 1
ATOM 780 O O . ALA A 1 96 ? 4.655 -0.656 -16.750 1.00 93.75 96 ALA A O 1
ATOM 781 N N . ASN A 1 97 ? 5.658 0.865 -18.053 1.00 91.69 97 ASN A N 1
ATOM 782 C CA . ASN A 1 97 ? 5.837 0.004 -19.228 1.00 91.69 97 ASN A CA 1
ATOM 783 C C . ASN A 1 97 ? 7.257 -0.568 -19.385 1.00 91.69 97 ASN A C 1
ATOM 785 O O . ASN A 1 97 ? 7.528 -1.292 -20.341 1.00 91.69 97 ASN A O 1
ATOM 789 N N . CYS A 1 98 ? 8.176 -0.241 -18.476 1.00 95.81 98 CYS A N 1
ATOM 790 C CA . CYS A 1 98 ? 9.545 -0.738 -18.503 1.00 95.81 98 CYS A CA 1
ATOM 791 C C . CYS A 1 98 ? 10.068 -0.992 -17.088 1.00 95.81 98 CYS A C 1
ATOM 793 O O . CYS A 1 98 ? 9.560 -0.456 -16.101 1.00 95.81 98 CYS A O 1
ATOM 795 N N . ASP A 1 99 ? 11.119 -1.799 -16.979 1.00 97.12 99 ASP A N 1
ATOM 796 C CA . ASP A 1 99 ? 11.660 -2.217 -15.684 1.00 97.12 99 ASP A CA 1
ATOM 797 C C . ASP A 1 99 ? 12.133 -1.042 -14.819 1.00 97.12 99 ASP A C 1
ATOM 799 O O . ASP A 1 99 ? 12.025 -1.089 -13.598 1.00 97.12 99 ASP A O 1
ATOM 803 N N . ALA A 1 100 ? 12.627 0.038 -15.433 1.00 97.25 100 ALA A N 1
ATOM 804 C CA . ALA A 1 100 ? 13.080 1.223 -14.707 1.00 97.25 100 ALA A CA 1
ATOM 805 C C . ALA A 1 100 ? 11.919 1.989 -14.046 1.00 97.25 100 ALA A C 1
ATOM 807 O O . ALA A 1 100 ? 12.019 2.384 -12.881 1.00 97.25 100 ALA A O 1
ATOM 808 N N . THR A 1 101 ? 10.806 2.184 -14.761 1.00 96.88 101 THR A N 1
ATOM 809 C CA . THR A 1 101 ? 9.618 2.853 -14.207 1.00 96.88 101 THR A CA 1
ATOM 810 C C . THR A 1 101 ? 8.922 1.964 -13.181 1.00 96.88 101 THR A C 1
ATOM 812 O O . THR A 1 101 ? 8.566 2.451 -12.107 1.00 96.88 101 THR A O 1
ATOM 815 N N . MET A 1 102 ? 8.856 0.650 -13.429 1.00 96.94 102 MET A N 1
ATOM 816 C CA . MET A 1 102 ? 8.334 -0.315 -12.460 1.00 96.94 102 MET A CA 1
ATOM 817 C C . MET A 1 102 ? 9.187 -0.367 -11.185 1.00 96.94 102 MET A C 1
ATOM 819 O O . MET A 1 102 ? 8.651 -0.355 -10.076 1.00 96.94 102 MET A O 1
ATOM 823 N N . LEU A 1 103 ? 10.518 -0.362 -11.304 1.00 97.38 103 LEU A N 1
ATOM 824 C CA . LEU A 1 103 ? 11.424 -0.320 -10.153 1.00 97.38 103 LEU A CA 1
ATOM 825 C C . LEU A 1 103 ? 11.194 0.937 -9.301 1.00 97.38 103 LEU A C 1
ATOM 827 O O . LEU A 1 103 ? 11.144 0.857 -8.074 1.00 97.38 103 LEU A O 1
ATOM 831 N N . ARG A 1 104 ? 11.011 2.103 -9.933 1.00 97.62 104 ARG A N 1
ATOM 832 C CA . ARG A 1 104 ? 10.720 3.355 -9.219 1.00 97.62 104 ARG A CA 1
ATOM 833 C C . ARG A 1 104 ? 9.397 3.275 -8.447 1.00 97.62 104 ARG A C 1
ATOM 835 O O . ARG A 1 104 ? 9.393 3.551 -7.246 1.00 97.62 104 ARG A O 1
ATOM 842 N N . GLY A 1 105 ? 8.308 2.868 -9.103 1.00 96.88 105 GLY A N 1
ATOM 843 C CA . GLY A 1 105 ? 6.984 2.755 -8.476 1.00 96.88 105 GLY A CA 1
ATOM 844 C C . GLY A 1 105 ? 6.939 1.707 -7.358 1.00 96.88 105 GLY A C 1
ATOM 845 O O . GLY A 1 105 ? 6.404 1.953 -6.273 1.00 96.88 105 GLY A O 1
ATOM 846 N N . THR A 1 106 ? 7.584 0.555 -7.561 1.00 96.00 106 THR A N 1
ATOM 847 C CA . THR A 1 106 ? 7.679 -0.495 -6.533 1.00 96.00 106 THR A CA 1
ATOM 848 C C . THR A 1 106 ? 8.500 -0.039 -5.328 1.00 96.00 106 THR A C 1
ATOM 850 O O . THR A 1 106 ? 8.024 -0.183 -4.204 1.00 96.00 106 THR A O 1
ATOM 853 N N . LYS A 1 107 ? 9.661 0.610 -5.512 1.00 96.94 107 LYS A N 1
ATOM 854 C CA . LYS A 1 107 ? 10.437 1.204 -4.401 1.00 96.94 107 LYS A CA 1
ATOM 855 C C . LYS A 1 107 ? 9.654 2.284 -3.650 1.00 96.94 107 LYS A C 1
ATOM 857 O O . LYS A 1 107 ? 9.724 2.345 -2.421 1.00 96.94 107 LYS A O 1
ATOM 862 N N . ALA A 1 108 ? 8.885 3.112 -4.356 1.00 96.62 108 ALA A N 1
ATOM 863 C CA . ALA A 1 108 ? 8.009 4.096 -3.724 1.00 96.62 108 ALA A CA 1
ATOM 864 C C . ALA A 1 108 ? 6.907 3.427 -2.885 1.00 96.62 108 ALA A C 1
ATOM 866 O O . ALA A 1 108 ? 6.645 3.851 -1.759 1.00 96.62 108 ALA A O 1
ATOM 867 N N . THR A 1 109 ? 6.351 2.316 -3.372 1.00 94.62 109 THR A N 1
ATOM 868 C CA . THR A 1 109 ? 5.394 1.488 -2.623 1.00 94.62 109 THR A CA 1
ATOM 869 C C . THR A 1 109 ? 6.034 0.861 -1.378 1.00 94.62 109 THR A C 1
ATOM 871 O O . THR A 1 109 ? 5.422 0.863 -0.307 1.00 94.62 109 THR A O 1
ATOM 874 N N . MET A 1 110 ? 7.290 0.396 -1.463 1.00 92.62 110 MET A N 1
ATOM 875 C CA . MET A 1 110 ? 8.029 -0.105 -0.293 1.00 92.62 110 MET A CA 1
ATOM 876 C C . MET A 1 110 ? 8.234 0.988 0.762 1.00 92.62 110 MET A C 1
ATOM 878 O O . MET A 1 110 ? 8.071 0.726 1.956 1.00 92.62 110 MET A O 1
ATOM 882 N N . SER A 1 111 ? 8.540 2.213 0.320 1.00 93.19 111 SER A N 1
ATOM 883 C CA . SER A 1 111 ? 8.676 3.384 1.193 1.00 93.19 111 SER A CA 1
ATOM 884 C C . SER A 1 111 ? 7.361 3.711 1.898 1.00 93.19 111 SER A C 1
ATOM 886 O O . SER A 1 111 ? 7.326 3.789 3.127 1.00 93.19 111 SER A O 1
ATOM 888 N N . TRP A 1 112 ? 6.256 3.800 1.149 1.00 92.69 112 TRP A N 1
ATOM 889 C CA . TRP A 1 112 ? 4.917 4.009 1.710 1.00 92.69 112 TRP A CA 1
ATOM 890 C C . TRP A 1 112 ? 4.545 2.949 2.760 1.00 92.69 112 TRP A C 1
ATOM 892 O O . TRP A 1 112 ? 4.000 3.265 3.825 1.00 92.69 112 TRP A O 1
ATOM 902 N N . GLY A 1 113 ? 4.885 1.691 2.474 1.00 86.94 113 GLY A N 1
ATOM 903 C CA . GLY A 1 113 ? 4.634 0.555 3.352 1.00 86.94 113 GLY A CA 1
ATOM 904 C C . GLY A 1 113 ? 5.562 0.457 4.562 1.00 86.94 113 GLY A C 1
ATOM 905 O O . GLY A 1 113 ? 5.321 -0.387 5.419 1.00 86.94 113 GLY A O 1
ATOM 906 N N . GLY A 1 114 ? 6.620 1.272 4.650 1.00 88.50 114 GLY A N 1
ATOM 907 C CA . GLY A 1 114 ? 7.633 1.162 5.705 1.00 88.50 114 GLY A CA 1
ATOM 908 C C . GLY A 1 114 ? 8.458 -0.128 5.633 1.00 88.50 114 GLY A C 1
ATOM 909 O O . GLY A 1 114 ? 8.969 -0.592 6.648 1.00 88.50 114 GLY A O 1
ATOM 910 N N . VAL A 1 115 ? 8.577 -0.720 4.442 1.00 89.00 115 VAL A N 1
ATOM 911 C CA . VAL A 1 115 ? 9.201 -2.032 4.205 1.00 89.00 115 VAL A CA 1
ATOM 912 C C . VAL A 1 115 ? 10.358 -1.952 3.208 1.00 89.00 115 VAL A C 1
ATOM 914 O O . VAL A 1 115 ? 10.682 -2.933 2.555 1.00 89.00 115 VAL A O 1
ATOM 917 N N . SER A 1 116 ? 11.014 -0.799 3.078 1.00 88.88 116 SER A N 1
ATOM 918 C CA . SER A 1 116 ? 12.130 -0.600 2.138 1.00 88.88 116 SER A CA 1
ATOM 919 C C . SER A 1 116 ? 13.358 -1.469 2.426 1.00 88.88 116 SER A C 1
ATOM 921 O O . SER A 1 116 ? 14.056 -1.877 1.495 1.00 88.88 116 SER A O 1
ATOM 923 N N . ALA A 1 117 ? 13.641 -1.750 3.703 1.00 87.38 117 ALA A N 1
ATOM 924 C CA . ALA A 1 117 ? 14.826 -2.503 4.110 1.00 87.38 117 ALA A CA 1
ATOM 925 C C . ALA A 1 117 ? 14.823 -3.906 3.480 1.00 87.38 117 ALA A C 1
ATOM 927 O O . ALA A 1 117 ? 13.827 -4.622 3.571 1.00 87.38 117 ALA A O 1
ATOM 928 N N . HIS A 1 118 ? 15.934 -4.292 2.845 1.00 87.81 118 HIS A N 1
ATOM 929 C CA . HIS A 1 118 ? 16.129 -5.532 2.071 1.00 87.81 118 HIS A CA 1
ATOM 930 C C . HIS A 1 118 ? 15.230 -5.701 0.829 1.00 87.81 118 HIS A C 1
ATOM 932 O O . HIS A 1 118 ? 15.676 -6.271 -0.164 1.00 87.81 118 HIS A O 1
ATOM 938 N N . ASN A 1 119 ? 13.999 -5.178 0.820 1.00 89.38 119 ASN A N 1
ATOM 939 C CA . ASN A 1 119 ? 13.134 -5.223 -0.362 1.00 89.38 119 ASN A CA 1
ATOM 940 C C . ASN A 1 119 ? 13.676 -4.358 -1.500 1.00 89.38 119 ASN A C 1
ATOM 942 O O . ASN A 1 119 ? 13.651 -4.803 -2.641 1.00 89.38 119 ASN A O 1
ATOM 946 N N . ASN A 1 120 ? 14.225 -3.173 -1.212 1.00 93.94 120 ASN A N 1
ATOM 947 C CA . ASN A 1 120 ? 14.811 -2.330 -2.258 1.00 93.94 120 ASN A CA 1
ATOM 948 C C . ASN A 1 120 ? 16.032 -2.989 -2.913 1.00 93.94 120 ASN A C 1
ATOM 950 O O . ASN A 1 120 ? 16.131 -2.981 -4.133 1.00 93.94 120 ASN A O 1
ATOM 954 N N . GLN A 1 121 ? 16.904 -3.617 -2.118 1.00 93.88 121 GLN A N 1
ATOM 955 C CA . GLN A 1 121 ? 18.056 -4.367 -2.636 1.00 93.88 121 GLN A CA 1
ATOM 956 C C . GLN A 1 121 ? 17.604 -5.528 -3.528 1.00 93.88 121 GLN A C 1
ATOM 958 O O . GLN A 1 121 ? 18.159 -5.749 -4.600 1.00 93.88 121 GLN A O 1
ATOM 963 N N . TRP A 1 122 ? 16.563 -6.254 -3.107 1.00 93.19 122 TRP A N 1
ATOM 964 C CA . TRP A 1 122 ? 15.999 -7.329 -3.915 1.00 93.19 122 TRP A CA 1
ATOM 965 C C . TRP A 1 122 ? 15.407 -6.806 -5.230 1.00 93.19 122 TRP A C 1
ATOM 967 O O . TRP A 1 122 ? 15.667 -7.395 -6.274 1.00 93.19 122 TRP A O 1
ATOM 977 N N . LEU A 1 123 ? 14.655 -5.700 -5.197 1.00 94.38 123 LEU A N 1
ATOM 978 C CA . LEU A 1 123 ? 14.080 -5.083 -6.397 1.00 94.38 123 LEU A CA 1
ATOM 979 C C . LEU A 1 123 ? 15.164 -4.640 -7.388 1.00 94.38 123 LEU A C 1
ATOM 981 O O . LEU A 1 123 ? 15.014 -4.853 -8.585 1.00 94.38 123 LEU A O 1
ATOM 985 N N . GLU A 1 124 ? 16.261 -4.064 -6.898 1.00 95.38 124 GLU A N 1
ATOM 986 C CA . GLU A 1 124 ? 17.404 -3.661 -7.727 1.00 95.38 124 GLU A CA 1
ATOM 987 C C . GLU A 1 124 ? 18.094 -4.878 -8.359 1.00 95.38 124 GLU A C 1
ATOM 989 O O . GLU A 1 124 ? 18.334 -4.898 -9.564 1.00 95.38 124 GLU A O 1
ATOM 994 N N . ALA A 1 125 ? 18.331 -5.935 -7.577 1.00 94.94 125 ALA A N 1
ATOM 995 C CA . ALA A 1 125 ? 18.926 -7.177 -8.072 1.00 94.94 125 ALA A CA 1
ATOM 996 C C . ALA A 1 125 ? 18.024 -7.937 -9.066 1.00 94.94 125 ALA A C 1
ATOM 998 O O . ALA A 1 125 ? 18.524 -8.704 -9.885 1.00 94.94 125 ALA A O 1
ATOM 999 N N . ASN A 1 126 ? 16.705 -7.727 -9.002 1.00 92.56 126 ASN A N 1
ATOM 1000 C CA . ASN A 1 126 ? 15.701 -8.395 -9.837 1.00 92.56 126 ASN A CA 1
ATOM 1001 C C . ASN A 1 126 ? 14.979 -7.406 -10.766 1.00 92.56 126 ASN A C 1
ATOM 1003 O O . ASN A 1 126 ? 13.827 -7.625 -11.133 1.00 92.56 126 ASN A O 1
ATOM 1007 N N . GLN A 1 127 ? 15.641 -6.306 -11.144 1.00 95.00 127 GLN A N 1
ATOM 1008 C CA . GLN A 1 127 ? 15.037 -5.277 -11.990 1.00 95.00 127 GLN A CA 1
ATOM 1009 C C . GLN A 1 127 ? 14.654 -5.831 -13.368 1.00 95.00 127 GLN A C 1
ATOM 1011 O O . GLN A 1 127 ? 13.583 -5.516 -13.877 1.00 95.00 127 GLN A O 1
ATOM 1016 N N . LYS A 1 128 ? 15.517 -6.650 -13.979 1.00 95.69 128 LYS A N 1
ATOM 1017 C CA . LYS A 1 128 ? 15.285 -7.197 -15.320 1.00 95.69 128 LYS A CA 1
ATOM 1018 C C . LYS A 1 128 ? 14.050 -8.105 -15.324 1.00 95.69 128 LYS A C 1
ATOM 1020 O O . LYS A 1 128 ? 14.044 -9.142 -14.670 1.00 95.69 128 LYS A O 1
ATOM 1025 N N . GLY A 1 129 ? 13.040 -7.740 -16.108 1.00 91.00 129 GLY A N 1
ATOM 1026 C CA . GLY A 1 129 ? 11.762 -8.442 -16.209 1.00 91.00 129 GLY A CA 1
ATOM 1027 C C . GLY A 1 129 ? 10.735 -8.063 -15.138 1.00 91.00 129 GLY A C 1
ATOM 1028 O O . GLY A 1 129 ? 9.627 -8.597 -15.169 1.00 91.00 129 GLY A O 1
ATOM 1029 N N . LEU A 1 130 ? 11.047 -7.137 -14.224 1.00 92.50 130 LEU A N 1
ATOM 1030 C CA . LEU A 1 130 ? 10.154 -6.731 -13.139 1.00 92.50 130 LEU A CA 1
ATOM 1031 C C . LEU A 1 130 ? 8.807 -6.201 -13.651 1.00 92.50 130 LEU A C 1
ATOM 1033 O O . LEU A 1 130 ? 7.767 -6.555 -13.094 1.00 92.50 130 LEU A O 1
ATOM 1037 N N . ALA A 1 131 ? 8.805 -5.391 -14.716 1.00 92.38 131 ALA A N 1
ATOM 1038 C CA . ALA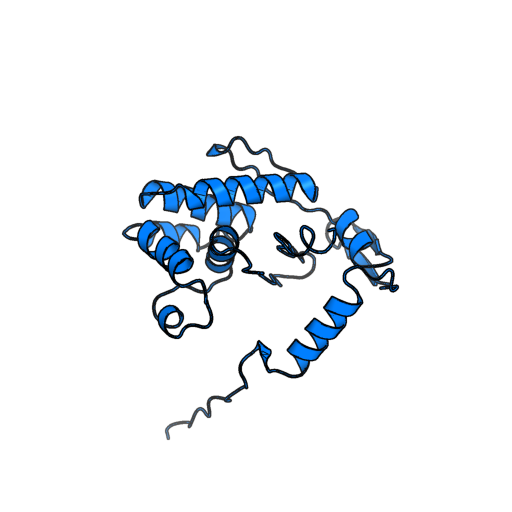 A 1 131 ? 7.567 -4.873 -15.303 1.00 92.38 131 ALA A CA 1
ATOM 1039 C C . ALA A 1 131 ? 6.661 -6.011 -15.793 1.00 92.38 131 ALA A C 1
ATOM 1041 O O . ALA A 1 131 ? 5.460 -6.017 -15.523 1.00 92.38 131 ALA A O 1
ATOM 1042 N N . ASN A 1 132 ? 7.251 -7.025 -16.429 1.00 88.81 132 ASN A N 1
ATOM 1043 C CA . ASN A 1 132 ? 6.518 -8.197 -16.896 1.00 88.81 132 ASN A CA 1
ATOM 1044 C C . ASN A 1 132 ? 5.974 -9.032 -15.734 1.00 88.81 132 ASN A C 1
ATOM 1046 O O . ASN A 1 132 ? 4.818 -9.450 -15.795 1.00 88.81 132 ASN A O 1
ATOM 1050 N N . THR A 1 133 ? 6.763 -9.229 -14.675 1.00 86.94 133 THR A N 1
ATOM 1051 C CA . THR A 1 133 ? 6.344 -9.955 -13.468 1.00 86.94 133 THR A CA 1
ATOM 1052 C C . THR A 1 133 ? 5.139 -9.291 -12.806 1.00 86.94 133 THR A C 1
ATOM 1054 O O . THR A 1 133 ? 4.149 -9.958 -12.511 1.00 86.94 133 THR A O 1
ATOM 1057 N N . VAL A 1 134 ? 5.170 -7.968 -12.609 1.00 87.38 134 VAL A N 1
ATOM 1058 C CA . VAL A 1 134 ? 4.033 -7.243 -12.013 1.00 87.38 134 VAL A CA 1
ATOM 1059 C C . VAL A 1 134 ? 2.826 -7.234 -12.959 1.00 87.38 134 VAL A C 1
ATOM 1061 O O . VAL A 1 134 ? 1.699 -7.426 -12.512 1.00 87.38 134 VAL A O 1
ATOM 1064 N N . ALA A 1 135 ? 3.030 -7.107 -14.273 1.00 81.94 135 ALA A N 1
ATOM 1065 C CA . ALA A 1 135 ? 1.936 -7.171 -15.242 1.00 81.94 135 ALA A CA 1
ATOM 1066 C C . ALA A 1 135 ? 1.285 -8.565 -15.350 1.00 81.94 135 ALA A C 1
ATOM 1068 O O . ALA A 1 135 ? 0.108 -8.668 -15.690 1.00 81.94 135 ALA A O 1
ATOM 1069 N N . GLN A 1 136 ? 2.009 -9.652 -15.065 1.00 77.56 136 GLN A N 1
ATOM 1070 C CA . GLN A 1 136 ? 1.413 -10.993 -14.992 1.00 77.56 136 GLN A CA 1
ATOM 1071 C C . GLN A 1 136 ? 0.414 -11.111 -13.836 1.00 77.56 136 GLN A C 1
ATOM 1073 O O . GLN A 1 136 ? -0.625 -11.745 -14.011 1.00 77.56 136 GLN A O 1
ATOM 1078 N N . VAL A 1 137 ? 0.676 -10.437 -12.709 1.00 73.12 137 VAL A N 1
ATOM 1079 C CA . VAL A 1 137 ? -0.252 -10.369 -11.567 1.00 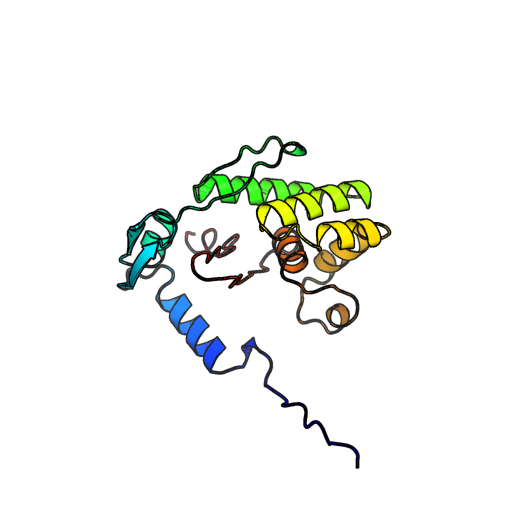73.12 137 VAL A CA 1
ATOM 1080 C C . VAL A 1 137 ? -1.618 -9.834 -12.003 1.00 73.12 137 VAL A C 1
ATOM 1082 O O . VAL A 1 137 ? -2.648 -10.431 -11.703 1.00 73.12 137 VAL A O 1
ATOM 1085 N N . LEU A 1 138 ? -1.609 -8.745 -12.777 1.00 67.75 138 LEU A N 1
ATOM 1086 C CA . LEU A 1 138 ? -2.807 -8.093 -13.315 1.00 67.75 138 LEU A CA 1
ATOM 1087 C C . LEU A 1 138 ? -3.635 -8.992 -14.237 1.00 67.75 138 LEU A C 1
ATOM 1089 O O . LEU A 1 138 ? -4.859 -8.917 -14.227 1.00 67.75 138 LEU A O 1
ATOM 1093 N N . ARG A 1 139 ? -2.974 -9.815 -15.060 1.00 64.50 139 ARG A N 1
ATOM 1094 C CA . ARG A 1 139 ? -3.641 -10.607 -16.107 1.00 64.50 139 ARG A CA 1
ATOM 1095 C C . ARG A 1 139 ? -4.410 -11.808 -15.576 1.00 64.50 139 ARG A C 1
ATOM 1097 O O . ARG A 1 139 ? -5.359 -12.233 -16.223 1.00 64.50 139 ARG A O 1
ATOM 1104 N N . ILE A 1 140 ? -3.986 -12.37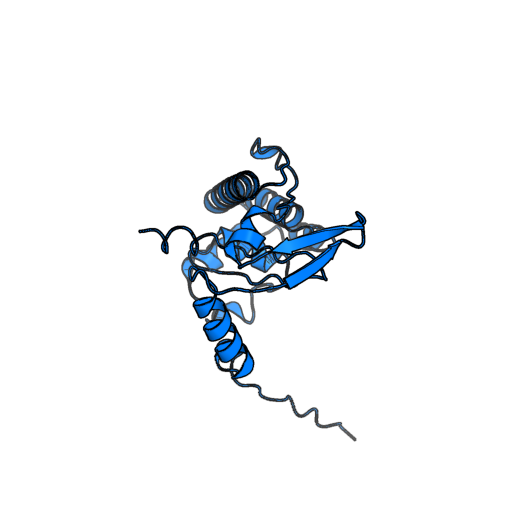7 -14.454 1.00 65.00 140 ILE A N 1
ATOM 1105 C CA . ILE A 1 140 ? -4.596 -13.603 -13.927 1.00 65.00 140 ILE A CA 1
ATOM 1106 C C . ILE A 1 140 ? -5.773 -13.264 -13.008 1.00 65.00 140 ILE A C 1
ATOM 1108 O O . ILE A 1 140 ? -6.739 -14.016 -12.984 1.00 65.00 140 ILE A O 1
ATOM 1112 N N . GLY A 1 141 ? -5.723 -12.148 -12.266 1.00 59.03 141 GLY A N 1
ATOM 1113 C CA . GLY A 1 141 ? -6.829 -11.684 -11.410 1.00 59.03 141 GLY A CA 1
ATOM 1114 C C . GLY A 1 141 ? -7.196 -12.614 -10.241 1.00 59.03 141 GLY A C 1
ATOM 1115 O O . GLY A 1 141 ? -8.024 -12.253 -9.411 1.00 59.03 141 GLY A O 1
ATOM 1116 N N . ASP A 1 142 ? -6.562 -13.785 -10.154 1.00 64.69 142 ASP A N 1
ATOM 1117 C CA . ASP A 1 142 ? -6.750 -14.795 -9.120 1.00 64.69 142 ASP A CA 1
ATOM 1118 C C . ASP A 1 142 ? -5.401 -15.193 -8.513 1.00 64.69 142 ASP A C 1
ATOM 1120 O O . ASP A 1 142 ? -4.648 -15.997 -9.065 1.00 64.69 142 ASP A O 1
ATOM 1124 N N . LEU A 1 143 ? -5.099 -14.623 -7.348 1.00 62.28 143 LEU A N 1
ATOM 1125 C CA . LEU A 1 143 ? -3.874 -14.909 -6.600 1.00 62.28 143 LEU A CA 1
ATOM 1126 C C . LEU A 1 143 ? -3.883 -16.286 -5.917 1.00 62.28 143 LEU A C 1
ATOM 1128 O O . LEU A 1 143 ? -2.831 -16.718 -5.448 1.00 62.28 143 LEU A O 1
ATOM 1132 N N . ASP A 1 144 ? -5.026 -16.982 -5.884 1.00 60.97 144 ASP A N 1
ATOM 1133 C CA . ASP A 1 144 ? -5.118 -18.371 -5.421 1.00 60.97 144 ASP A CA 1
ATOM 1134 C C . ASP A 1 144 ? -4.733 -19.371 -6.540 1.00 60.97 144 ASP A C 1
ATOM 1136 O O . ASP A 1 144 ? -4.574 -20.568 -6.277 1.00 60.97 144 ASP A O 1
ATOM 1140 N N . SER A 1 145 ? -4.503 -18.891 -7.773 1.00 61.78 145 SER A N 1
ATOM 1141 C CA . SER A 1 145 ? -4.049 -19.707 -8.904 1.00 61.78 145 SER A CA 1
ATOM 1142 C C . SER A 1 145 ? -2.700 -20.393 -8.615 1.00 61.78 145 SER A C 1
ATOM 1144 O O . SER A 1 145 ? -1.732 -19.727 -8.223 1.00 61.78 145 SER A O 1
ATOM 1146 N N . PRO A 1 146 ? -2.561 -21.710 -8.888 1.00 61.75 146 PRO A N 1
ATOM 1147 C CA . PRO A 1 146 ? -1.293 -22.437 -8.758 1.00 61.75 146 PRO A CA 1
ATOM 1148 C C . PRO A 1 146 ? -0.127 -21.803 -9.531 1.00 61.75 146 PRO A C 1
ATOM 1150 O O . PRO A 1 146 ? 1.029 -21.982 -9.154 1.00 61.75 146 PRO A O 1
ATOM 1153 N N . GLN A 1 147 ? -0.429 -21.032 -10.582 1.00 60.78 147 GLN A N 1
ATOM 1154 C CA . GLN A 1 147 ? 0.547 -20.318 -11.412 1.00 60.78 147 GLN A CA 1
ATOM 1155 C C . GLN A 1 147 ? 1.344 -19.267 -10.622 1.00 60.78 147 GLN A C 1
ATOM 1157 O O . GLN A 1 147 ? 2.465 -18.943 -10.995 1.00 60.78 147 GLN A O 1
ATOM 1162 N N . PHE A 1 148 ? 0.810 -18.766 -9.504 1.00 60.78 148 PHE A N 1
ATOM 1163 C CA . PHE A 1 148 ? 1.483 -17.768 -8.675 1.00 60.78 148 PHE A CA 1
ATOM 1164 C C . PHE A 1 148 ? 2.299 -18.345 -7.517 1.00 60.78 148 PHE A C 1
ATOM 1166 O O . PHE A 1 148 ? 3.129 -17.633 -6.955 1.00 60.78 148 PHE A O 1
ATOM 1173 N N . GLN A 1 149 ? 2.115 -19.620 -7.161 1.00 59.22 149 GLN A N 1
ATOM 1174 C CA . GLN A 1 149 ? 2.755 -20.192 -5.970 1.00 59.22 149 GLN A CA 1
ATOM 1175 C C . GLN A 1 149 ? 4.265 -20.430 -6.125 1.00 59.22 149 GLN A C 1
ATOM 1177 O O . GLN A 1 149 ? 4.960 -20.506 -5.112 1.00 59.22 149 GLN A O 1
ATOM 1182 N N . ASN A 1 150 ? 4.778 -20.516 -7.359 1.00 59.16 150 ASN A N 1
ATOM 1183 C CA . ASN A 1 150 ? 6.182 -20.858 -7.612 1.00 59.16 150 ASN A CA 1
ATOM 1184 C C . ASN A 1 150 ? 7.035 -19.681 -8.118 1.00 59.16 150 ASN A C 1
ATOM 1186 O O . ASN A 1 150 ? 8.209 -19.609 -7.759 1.00 59.16 150 ASN A O 1
ATOM 1190 N N . ASP A 1 151 ? 6.456 -18.741 -8.874 1.00 65.69 151 ASP A N 1
ATOM 1191 C CA . ASP A 1 151 ? 7.235 -17.720 -9.599 1.00 65.69 151 ASP A CA 1
ATOM 1192 C C . ASP A 1 151 ? 7.112 -16.300 -9.020 1.00 65.69 151 ASP A C 1
ATOM 1194 O O . ASP A 1 151 ? 7.919 -15.421 -9.336 1.00 65.69 151 ASP A O 1
ATOM 1198 N N . LEU A 1 152 ? 6.138 -16.050 -8.135 1.00 72.88 152 LEU A N 1
ATOM 1199 C CA . LEU A 1 152 ? 5.968 -14.745 -7.498 1.00 72.88 152 LEU A CA 1
ATOM 1200 C C . LEU A 1 152 ? 6.517 -14.695 -6.077 1.00 72.88 152 LEU A C 1
ATOM 1202 O O . LEU A 1 152 ? 6.278 -15.551 -5.226 1.00 72.88 152 LEU A O 1
ATOM 1206 N N . ARG A 1 153 ? 7.180 -13.580 -5.775 1.00 79.19 153 ARG A N 1
ATOM 1207 C CA . ARG A 1 153 ? 7.613 -13.258 -4.420 1.00 79.19 153 ARG A CA 1
ATOM 1208 C C . ARG A 1 153 ? 6.432 -12.744 -3.596 1.00 79.19 153 ARG A C 1
ATOM 1210 O O . ARG A 1 153 ? 6.076 -11.576 -3.685 1.00 79.19 153 ARG A O 1
ATOM 1217 N N . PHE A 1 154 ? 5.899 -13.570 -2.701 1.00 74.69 154 PHE A N 1
ATOM 1218 C CA . PHE A 1 154 ? 4.879 -13.165 -1.725 1.00 74.69 154 PHE A CA 1
ATOM 1219 C C . PHE A 1 154 ? 5.494 -12.815 -0.365 1.00 74.69 154 PHE A C 1
ATOM 1221 O O . PHE A 1 154 ? 5.509 -13.616 0.565 1.00 74.69 154 PHE A O 1
ATOM 1228 N N . ASN A 1 155 ? 6.011 -11.593 -0.235 1.00 79.19 155 ASN A N 1
ATOM 1229 C CA . ASN A 1 155 ? 6.408 -11.029 1.057 1.00 79.19 155 ASN A CA 1
ATOM 1230 C C . ASN A 1 155 ? 5.658 -9.718 1.336 1.00 79.1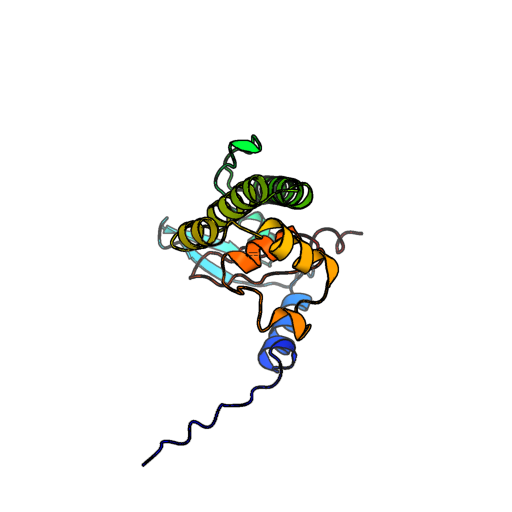9 155 ASN A C 1
ATOM 1232 O O . ASN A 1 155 ? 5.002 -9.182 0.448 1.00 79.19 155 ASN A O 1
ATOM 1236 N N . ALA A 1 156 ? 5.795 -9.171 2.548 1.00 71.50 156 ALA A N 1
ATOM 1237 C CA . ALA A 1 156 ? 5.066 -7.972 2.975 1.00 71.50 156 ALA A CA 1
ATOM 1238 C C . ALA A 1 156 ? 5.283 -6.722 2.098 1.00 71.50 156 ALA A C 1
ATOM 1240 O O . ALA A 1 156 ? 4.489 -5.786 2.180 1.00 71.50 156 ALA A O 1
ATOM 1241 N N . GLY A 1 157 ? 6.359 -6.671 1.304 1.00 84.06 157 GLY A N 1
ATOM 1242 C CA . GLY A 1 157 ? 6.609 -5.595 0.347 1.00 84.06 157 GLY A CA 1
ATOM 1243 C C . GLY A 1 157 ? 5.866 -5.815 -0.963 1.00 84.06 157 GLY A C 1
ATOM 1244 O O . GLY A 1 157 ? 5.070 -4.978 -1.382 1.00 84.06 157 GLY A O 1
ATOM 1245 N N . MET A 1 158 ? 6.082 -6.966 -1.593 1.00 86.69 158 MET A N 1
ATOM 1246 C CA . MET A 1 158 ? 5.469 -7.273 -2.885 1.00 86.69 158 MET A CA 1
ATOM 1247 C C . MET A 1 158 ? 3.949 -7.413 -2.797 1.00 86.69 158 MET A C 1
ATOM 1249 O O . MET A 1 158 ? 3.258 -6.956 -3.700 1.00 86.69 158 MET A O 1
ATOM 1253 N N . THR A 1 159 ? 3.400 -7.918 -1.688 1.00 82.88 159 THR A N 1
ATOM 1254 C CA . THR A 1 159 ? 1.941 -7.953 -1.491 1.00 82.88 159 THR A CA 1
ATOM 1255 C C . THR A 1 159 ? 1.311 -6.559 -1.481 1.00 82.88 159 THR A C 1
ATOM 1257 O O . THR A 1 159 ? 0.177 -6.411 -1.931 1.00 82.88 159 THR A O 1
ATOM 1260 N N . LYS A 1 160 ? 2.042 -5.517 -1.054 1.00 87.06 160 LYS A N 1
ATOM 1261 C CA . LYS A 1 160 ? 1.577 -4.122 -1.155 1.00 87.06 160 LYS A CA 1
ATOM 1262 C C . LYS A 1 160 ? 1.544 -3.652 -2.600 1.00 87.06 160 LYS A C 1
ATOM 1264 O O . LYS A 1 160 ? 0.541 -3.087 -3.016 1.00 87.06 160 LYS A O 1
ATOM 1269 N N . VAL A 1 161 ? 2.587 -3.943 -3.377 1.00 89.81 161 VAL A N 1
ATOM 1270 C CA . VAL A 1 161 ? 2.590 -3.681 -4.827 1.00 89.81 161 VAL A CA 1
ATOM 1271 C C . VAL A 1 161 ? 1.393 -4.364 -5.487 1.00 89.81 161 VAL A C 1
ATOM 1273 O O . VAL A 1 161 ? 0.631 -3.706 -6.188 1.00 89.81 161 VAL A O 1
ATOM 1276 N N . TYR A 1 162 ? 1.173 -5.649 -5.196 1.00 86.06 162 TYR A N 1
ATOM 1277 C CA . TYR A 1 162 ? 0.059 -6.419 -5.751 1.00 86.06 162 TYR A CA 1
ATOM 1278 C C . TYR A 1 162 ? -1.303 -5.815 -5.389 1.00 86.06 162 TYR A C 1
ATOM 1280 O O . TYR A 1 162 ? -2.171 -5.755 -6.251 1.00 86.06 162 TYR A O 1
ATOM 1288 N N . SER A 1 163 ? -1.467 -5.271 -4.178 1.00 83.06 163 SER A N 1
ATOM 1289 C CA . SER A 1 163 ? -2.708 -4.588 -3.756 1.00 83.06 163 SER A CA 1
ATOM 1290 C C . SER A 1 163 ? -3.004 -3.277 -4.471 1.00 83.06 163 SER A C 1
ATOM 1292 O O . SER A 1 163 ? -4.150 -2.841 -4.504 1.00 83.06 163 SER A O 1
ATOM 1294 N N . LEU A 1 164 ? -1.989 -2.641 -5.058 1.00 87.62 164 LEU A N 1
ATOM 1295 C CA . LEU A 1 164 ? -2.175 -1.410 -5.824 1.00 87.62 164 LEU A CA 1
ATOM 1296 C C . LEU A 1 164 ? -2.410 -1.662 -7.305 1.00 87.62 164 LEU A C 1
ATOM 1298 O O . LEU A 1 164 ? -3.016 -0.815 -7.960 1.00 87.62 164 LEU A O 1
ATOM 1302 N N . VAL A 1 165 ? -1.946 -2.796 -7.826 1.00 86.06 165 VAL A N 1
ATOM 1303 C CA . VAL A 1 165 ? -2.158 -3.153 -9.230 1.00 86.06 165 VAL A CA 1
ATOM 1304 C C . VAL A 1 165 ? -3.418 -3.999 -9.401 1.00 86.06 165 VAL A C 1
ATOM 1306 O O . VAL A 1 165 ? -4.201 -3.710 -10.292 1.00 86.06 165 VAL A O 1
ATOM 1309 N N . CYS A 1 166 ? -3.681 -4.983 -8.538 1.00 80.25 166 CYS A N 1
ATOM 1310 C CA . CYS A 1 166 ? -4.833 -5.878 -8.662 1.00 80.25 166 CYS A CA 1
ATOM 1311 C C . CYS A 1 166 ? -6.096 -5.266 -8.024 1.00 80.25 166 CYS A C 1
ATOM 1313 O O . CYS A 1 166 ? -6.141 -5.131 -6.795 1.00 80.25 166 CYS A O 1
ATOM 1315 N N . PRO A 1 167 ? -7.144 -4.940 -8.807 1.00 72.56 167 PRO A N 1
ATOM 1316 C CA . PRO A 1 167 ? -8.426 -4.505 -8.255 1.00 72.56 167 PRO A CA 1
ATOM 1317 C C . PRO A 1 167 ? -9.021 -5.581 -7.341 1.00 72.56 167 PRO A C 1
ATOM 1319 O O . PRO A 1 167 ? -8.809 -6.775 -7.561 1.00 72.56 167 PRO A O 1
ATOM 1322 N N . GLY A 1 168 ? -9.732 -5.172 -6.290 1.00 68.06 168 GLY A N 1
ATOM 1323 C CA . GLY A 1 168 ? -10.324 -6.092 -5.314 1.00 68.06 168 GLY A CA 1
ATOM 1324 C C . GLY A 1 168 ? -9.331 -6.872 -4.437 1.00 68.06 168 GLY A C 1
ATOM 1325 O O . GLY A 1 168 ? -9.769 -7.611 -3.552 1.00 68.06 168 GLY A O 1
ATOM 1326 N N . PHE A 1 169 ? -8.009 -6.719 -4.612 1.00 72.19 169 PHE A N 1
ATOM 1327 C CA . PHE A 1 169 ? -7.040 -7.394 -3.750 1.00 72.19 169 PHE A CA 1
ATOM 1328 C C . PHE A 1 169 ? -6.878 -6.662 -2.417 1.00 72.19 169 PHE A C 1
ATOM 1330 O O . PHE A 1 169 ? -6.145 -5.679 -2.288 1.00 72.19 169 PHE A O 1
ATOM 1337 N N . ILE A 1 170 ? -7.565 -7.176 -1.400 1.00 67.81 170 ILE A N 1
ATOM 1338 C CA . ILE A 1 170 ? -7.507 -6.647 -0.040 1.00 67.81 170 ILE A CA 1
ATOM 1339 C C . ILE A 1 170 ? -6.349 -7.308 0.704 1.00 67.81 170 ILE A C 1
ATOM 1341 O O . ILE A 1 170 ? -6.301 -8.529 0.860 1.00 67.81 170 ILE A O 1
ATOM 1345 N N . ILE A 1 171 ? -5.441 -6.485 1.224 1.00 65.19 171 ILE A N 1
ATOM 1346 C CA . ILE A 1 171 ? -4.399 -6.938 2.144 1.00 65.19 171 ILE A CA 1
ATOM 1347 C C . ILE A 1 171 ? -4.788 -6.630 3.589 1.00 65.19 171 ILE A C 1
ATOM 1349 O O . ILE A 1 171 ? -5.170 -5.510 3.932 1.00 65.19 171 ILE A O 1
ATOM 1353 N N . TYR A 1 172 ? -4.641 -7.638 4.447 1.00 60.53 172 TYR A N 1
ATOM 1354 C CA . TYR A 1 172 ? -4.622 -7.472 5.894 1.00 60.53 172 TYR A CA 1
ATOM 1355 C C . TYR A 1 172 ? -3.162 -7.461 6.350 1.00 60.53 172 TYR A C 1
ATOM 1357 O O . TYR A 1 172 ? -2.518 -8.506 6.440 1.00 60.53 172 TYR A O 1
ATOM 1365 N N . ASP A 1 173 ? -2.610 -6.267 6.563 1.00 59.66 173 ASP A N 1
ATOM 1366 C CA . ASP A 1 173 ? -1.216 -6.109 6.975 1.00 59.66 173 ASP A CA 1
ATOM 1367 C C . ASP A 1 173 ? -1.117 -6.015 8.500 1.00 59.66 173 ASP A C 1
ATOM 1369 O O . ASP A 1 173 ? -1.268 -4.946 9.092 1.00 59.66 173 ASP A O 1
ATOM 1373 N N . SER A 1 174 ? -0.882 -7.159 9.143 1.00 49.84 174 SER A N 1
ATOM 1374 C CA . SER A 1 174 ? -0.621 -7.254 10.579 1.00 49.84 174 SER A CA 1
ATOM 1375 C C . SER A 1 174 ? 0.884 -7.278 10.856 1.00 49.84 174 SER A C 1
ATOM 1377 O O . SER A 1 174 ? 1.435 -8.303 11.262 1.00 49.84 174 SER A O 1
ATOM 1379 N N . LEU A 1 175 ? 1.585 -6.168 10.631 1.00 44.84 175 LEU A N 1
ATOM 1380 C CA . LEU A 1 175 ? 2.974 -6.027 11.073 1.00 44.84 175 LEU A CA 1
ATOM 1381 C C . LEU A 1 175 ? 3.063 -5.094 12.279 1.00 44.84 175 LEU A C 1
ATOM 1383 O O . LEU A 1 175 ? 3.078 -3.875 12.141 1.00 44.84 175 LEU A O 1
ATOM 1387 N N . GLY A 1 176 ? 3.188 -5.723 13.453 1.00 30.73 176 GLY A N 1
ATOM 1388 C CA . GLY A 1 176 ? 3.613 -5.113 14.712 1.00 30.73 176 GLY A CA 1
ATOM 1389 C C . GLY A 1 176 ? 2.554 -4.229 15.366 1.00 30.73 176 GLY A C 1
ATOM 1390 O O . GLY A 1 176 ? 1.968 -3.360 14.728 1.00 30.73 176 GLY A O 1
ATOM 1391 N N . LEU A 1 177 ? 2.326 -4.456 16.663 1.00 26.88 177 LEU A N 1
ATOM 1392 C CA . LEU A 1 177 ? 1.513 -3.619 17.548 1.00 26.88 177 LEU A CA 1
ATOM 1393 C C . LEU A 1 177 ? 1.491 -2.145 17.089 1.00 26.88 177 LEU A C 1
ATOM 1395 O O . LEU A 1 177 ? 2.551 -1.524 16.990 1.00 26.88 177 LEU A O 1
ATOM 1399 N N . TRP A 1 178 ? 0.283 -1.622 16.841 1.00 28.78 178 TRP A N 1
ATOM 1400 C CA . TRP A 1 178 ? -0.072 -0.223 16.520 1.00 28.78 178 TRP A CA 1
ATOM 1401 C C . TRP A 1 178 ? -0.267 0.198 15.061 1.00 28.78 178 TRP A C 1
ATOM 1403 O O . TRP A 1 178 ? -0.535 1.380 14.852 1.00 28.78 178 TRP A O 1
ATOM 1413 N N . ARG A 1 179 ? -0.197 -0.683 14.054 1.00 35.16 179 ARG A N 1
ATOM 1414 C CA . ARG A 1 179 ? -0.472 -0.251 12.670 1.00 35.16 179 ARG A CA 1
ATOM 1415 C C . ARG A 1 179 ? -1.346 -1.195 11.857 1.00 35.16 179 ARG A C 1
ATOM 1417 O O . ARG A 1 179 ? -0.881 -1.817 10.913 1.00 35.16 179 ARG A O 1
ATOM 1424 N N . ILE A 1 180 ? -2.638 -1.240 12.177 1.00 35.06 180 ILE A N 1
ATOM 1425 C CA . ILE A 1 180 ? -3.632 -1.770 11.241 1.00 35.06 180 ILE A CA 1
ATOM 1426 C C . ILE A 1 180 ? -3.838 -0.699 10.159 1.00 35.06 180 ILE A C 1
ATOM 1428 O O . ILE A 1 180 ? -4.692 0.173 10.279 1.00 35.06 180 ILE A O 1
ATOM 1432 N N . LYS A 1 181 ? -3.026 -0.734 9.098 1.00 41.03 181 LYS A N 1
ATOM 1433 C CA . LYS A 1 181 ? -3.394 -0.083 7.839 1.00 41.03 181 LYS A CA 1
ATOM 1434 C C . LYS A 1 181 ? -4.277 -1.074 7.092 1.00 41.03 181 LYS A C 1
ATOM 1436 O O . LYS A 1 181 ? -3.762 -1.906 6.350 1.00 41.03 181 LYS A O 1
ATOM 1441 N N . ILE A 1 182 ? -5.592 -1.032 7.308 1.00 38.78 182 ILE A N 1
ATOM 1442 C CA . ILE A 1 182 ? -6.477 -1.758 6.392 1.00 38.78 182 ILE A CA 1
ATOM 1443 C C . ILE A 1 182 ? -6.402 -1.015 5.063 1.00 38.78 182 ILE A C 1
ATOM 1445 O O . ILE A 1 182 ? -6.785 0.150 4.973 1.00 38.78 182 ILE A O 1
ATOM 1449 N N . GLY A 1 183 ? -5.875 -1.679 4.037 1.00 40.28 183 GLY A N 1
ATOM 1450 C CA . GLY A 1 183 ? -5.999 -1.233 2.656 1.00 40.28 183 GLY A CA 1
ATOM 1451 C C . GLY A 1 183 ? -7.441 -1.421 2.193 1.00 40.28 183 GLY A C 1
ATOM 1452 O O . GLY A 1 183 ? -7.712 -2.276 1.359 1.00 40.28 183 GLY A O 1
ATOM 1453 N N . MET A 1 184 ? -8.385 -0.666 2.760 1.00 36.28 184 MET A N 1
ATOM 1454 C CA . MET A 1 184 ? -9.759 -0.594 2.264 1.00 36.28 184 MET A CA 1
ATOM 1455 C C . MET A 1 184 ? -9.794 0.344 1.062 1.00 36.28 184 MET A C 1
ATOM 1457 O O . MET A 1 184 ? -10.287 1.462 1.148 1.00 36.28 184 MET A O 1
ATOM 1461 N N . ARG A 1 185 ? -9.225 -0.096 -0.063 1.00 41.62 185 ARG A N 1
ATOM 1462 C CA . ARG A 1 185 ? -9.276 0.682 -1.306 1.00 41.62 185 ARG A CA 1
ATOM 1463 C C . ARG A 1 185 ? -10.636 0.577 -2.008 1.00 41.62 185 ARG A C 1
ATOM 1465 O O . ARG A 1 185 ? -11.006 1.484 -2.733 1.00 41.62 185 ARG A O 1
ATOM 1472 N N . GLU A 1 186 ? -11.421 -0.465 -1.716 1.00 33.56 186 GLU A N 1
ATOM 1473 C CA . GLU A 1 186 ? -12.778 -0.628 -2.272 1.00 33.56 186 GLU A CA 1
ATOM 1474 C C . GLU A 1 186 ? -13.875 -0.914 -1.233 1.00 33.56 186 GLU A C 1
ATOM 1476 O O . GLU A 1 186 ? -15.047 -0.666 -1.507 1.00 33.56 186 GLU A O 1
ATOM 1481 N N . ALA A 1 187 ? -13.536 -1.351 -0.014 1.00 30.67 187 ALA A N 1
ATOM 1482 C CA . ALA A 1 187 ? -14.553 -1.692 0.987 1.00 30.67 187 ALA A CA 1
ATOM 1483 C C . ALA A 1 187 ? -15.323 -0.470 1.528 1.00 30.67 187 ALA A C 1
ATOM 1485 O O . ALA A 1 187 ? -16.473 -0.610 1.922 1.00 30.67 187 ALA A O 1
ATOM 1486 N N . CYS A 1 188 ? -14.743 0.735 1.492 1.00 29.02 188 CYS A N 1
ATOM 1487 C CA . CYS A 1 188 ? -15.455 1.956 1.891 1.00 29.02 188 CYS A CA 1
ATOM 1488 C C . CYS A 1 188 ? -16.167 2.661 0.722 1.00 29.02 188 CYS A C 1
ATOM 1490 O O . CYS A 1 188 ? -17.066 3.457 0.963 1.00 29.02 188 CYS A O 1
ATOM 1492 N N . GLY A 1 189 ? -15.797 2.369 -0.532 1.00 24.62 189 GLY A N 1
ATOM 1493 C CA . GLY A 1 189 ? -16.358 3.025 -1.723 1.00 24.62 189 GLY A CA 1
ATOM 1494 C C . GLY A 1 189 ? -17.570 2.322 -2.343 1.00 24.62 189 GLY A C 1
ATOM 1495 O O . GLY A 1 189 ? -18.266 2.928 -3.148 1.00 24.62 189 GLY A O 1
ATOM 1496 N N . ARG A 1 190 ? -17.837 1.058 -1.983 1.00 24.88 190 ARG A N 1
ATOM 1497 C CA . ARG A 1 190 ? -19.008 0.285 -2.457 1.00 24.88 190 ARG A CA 1
ATOM 1498 C C . ARG A 1 190 ? -19.957 -0.183 -1.348 1.00 24.88 190 ARG A C 1
ATOM 1500 O O . ARG A 1 190 ? -20.862 -0.959 -1.613 1.00 24.88 190 ARG A O 1
ATOM 1507 N N . ILE A 1 191 ? -19.747 0.269 -0.111 1.00 25.94 191 ILE A N 1
ATOM 1508 C CA . ILE A 1 191 ? -20.696 0.074 1.006 1.00 25.94 191 ILE A CA 1
ATOM 1509 C C . ILE A 1 191 ? -21.468 1.377 1.308 1.00 25.94 191 ILE A C 1
ATOM 1511 O O . ILE A 1 191 ? -22.425 1.386 2.073 1.00 25.94 191 ILE A O 1
ATOM 1515 N N . PHE A 1 192 ? -21.131 2.462 0.608 1.00 24.47 192 PHE A N 1
ATOM 1516 C CA . PHE A 1 192 ? -21.939 3.676 0.522 1.00 24.47 192 PHE A CA 1
ATOM 1517 C C . PHE A 1 192 ? -22.248 3.995 -0.944 1.00 24.47 192 PHE A C 1
ATOM 1519 O O . PHE A 1 192 ? -21.777 5.002 -1.462 1.00 24.47 192 PHE A O 1
ATOM 1526 N N . LEU A 1 193 ? -22.962 3.078 -1.606 1.00 22.91 193 LEU A N 1
ATOM 1527 C CA . LEU A 1 193 ? -23.941 3.270 -2.690 1.00 22.91 193 LEU A CA 1
ATOM 1528 C C . LEU A 1 193 ? -24.594 1.915 -2.996 1.00 22.91 193 LEU A C 1
ATOM 1530 O O . LEU A 1 193 ? -23.835 0.936 -3.172 1.00 22.91 193 LEU A O 1
#

Foldseek 3Di:
DDDPPPDPDDPDPCPDPVNVVVVVVVVCQVPDQQFDWDWDADPVPRDIDTDGGVVRVLQPFQLWFPALVVLPQHTGGHPVSLLVLLLSLLVQLQPDPALVSNLSSLCNLCRRLVNNPPVNVVSVVVSVCSNVLLVVLQVVLDCVDPVCPPPDDDDSSVLSSSLSHRPPSWDQDPDDPRDRPGPPNPVVVPVVD

Secondary structure (DSSP, 8-state):
------------GGGSHHHHHHHHHHHHHSSS-----EEEE-TTT--EEEESSHHHHHHHS---B--BGGGTBPPB-SHHHHHHHHHHHHHHHHH--SHHHHHHHHHHHHHHTT--TTHHHHHHHT-TTHHHHHHHHHHH--TTSTTHHHHS--STTHHHHHHHHSTT---EE--STT--EE--SSTTTSS--

Radius of gyration: 18.88 Å; chains: 1; bounding box: 43×58×45 Å